Protein AF-A0A956F313-F1 (afdb_monomer_lite)

Secondary structure (DSSP, 8-state):
-PPPGGGTS-TT---S-TTTS-HHHHS-SSPPP-HHHHHHHHHHHHHHHHHSS-SS--SSHHHHHHHHH-S----GGG-TTS-HHHHT-HHHHHHHHHHHHHHT-S-GGGS-SSHHHHHHHHHHHHSPS---S--TTTHHHHHTT-------------SSPPPTT--EEEEEE-TTS-EEEEESSSEEEE-SS-EEEPP-TT--GGGEEEEEEEETTEEEEEEBTT-EEEEETTEEEEE----TTEEEEEEEE-TTSEEEEEEEETTSPPEEEEEETTEEPPPEE-TTEEEEEEEEEEETTEEEEEEEETTS-EEEEEEETTTTEEEEPP----S-------

Structure (mmCIF, N/CA/C/O backbone):
data_AF-A0A956F313-F1
#
_entry.id   AF-A0A956F313-F1
#
loop_
_atom_site.group_PDB
_atom_site.id
_atom_site.type_symbol
_atom_site.label_atom_id
_atom_site.label_alt_id
_atom_site.label_comp_id
_atom_site.label_asym_id
_atom_site.label_entity_id
_atom_site.label_seq_id
_atom_site.pdbx_PDB_ins_code
_atom_site.Cartn_x
_atom_site.Cartn_y
_atom_site.Cartn_z
_atom_site.occupancy
_atom_site.B_iso_or_equiv
_atom_site.auth_seq_id
_atom_site.auth_comp_id
_atom_site.auth_asym_id
_atom_site.auth_atom_id
_atom_site.pdbx_PDB_model_num
ATOM 1 N N . ARG A 1 1 ? -9.487 23.540 36.900 1.00 36.38 1 ARG A N 1
ATOM 2 C CA . ARG A 1 1 ? -10.037 22.162 36.899 1.00 36.38 1 ARG A CA 1
ATOM 3 C C . ARG A 1 1 ? -11.253 22.187 35.987 1.00 36.38 1 ARG A C 1
ATOM 5 O O . ARG A 1 1 ? -12.127 22.989 36.294 1.00 36.38 1 ARG A O 1
ATOM 12 N N . PRO A 1 2 ? -11.298 21.456 34.862 1.00 36.41 2 PRO A N 1
ATOM 13 C CA . PRO A 1 2 ? -12.507 21.442 34.055 1.00 36.41 2 PRO A CA 1
ATOM 14 C C . PRO A 1 2 ? -13.585 20.688 34.836 1.00 36.41 2 PRO A C 1
ATOM 16 O O . PRO A 1 2 ? -13.333 19.611 35.375 1.00 36.41 2 PRO A O 1
ATOM 19 N N . VAL A 1 3 ? -14.740 21.328 34.961 1.00 41.44 3 VAL A N 1
ATOM 20 C CA . VAL A 1 3 ? -15.946 20.803 35.597 1.00 41.44 3 VAL A CA 1
ATOM 21 C C . VAL A 1 3 ? -16.541 19.759 34.648 1.00 41.44 3 VAL A C 1
ATOM 23 O O . VAL A 1 3 ? -16.582 19.981 33.440 1.00 41.44 3 VAL A O 1
ATOM 26 N N . GLY A 1 4 ? -16.879 18.588 35.189 1.00 37.56 4 GLY A N 1
ATOM 27 C CA . GLY A 1 4 ? -17.211 17.385 34.429 1.00 37.56 4 GLY A CA 1
ATOM 28 C C . GLY A 1 4 ? -18.471 17.500 33.569 1.00 37.56 4 GLY A C 1
ATOM 29 O O . GLY A 1 4 ? -19.397 18.244 33.882 1.00 37.56 4 GLY A O 1
ATOM 30 N N . LEU A 1 5 ? -18.494 16.669 32.524 1.00 43.00 5 LEU A N 1
ATOM 31 C CA . LEU A 1 5 ? -19.566 16.434 31.542 1.00 43.00 5 LEU A CA 1
ATOM 32 C C . LEU A 1 5 ? -20.977 16.184 32.124 1.00 43.00 5 LEU A C 1
ATOM 34 O O . LEU A 1 5 ? -21.943 16.167 31.369 1.00 43.00 5 LEU A O 1
ATOM 38 N N . GLY A 1 6 ? -21.114 16.011 33.441 1.00 36.97 6 GLY A N 1
ATOM 39 C CA . GLY A 1 6 ? -22.364 15.640 34.108 1.00 36.97 6 GLY A CA 1
ATOM 40 C C . GLY A 1 6 ? -23.429 16.736 34.217 1.00 36.97 6 GLY A C 1
ATOM 41 O O . GLY A 1 6 ? -24.550 16.417 34.579 1.00 36.97 6 GLY A O 1
ATOM 42 N N . GLN A 1 7 ? -23.131 18.008 33.914 1.00 38.50 7 GLN A N 1
ATOM 43 C CA . GLN A 1 7 ? -24.142 19.084 33.980 1.00 38.50 7 GLN A CA 1
ATOM 44 C C . GLN A 1 7 ? -24.748 19.490 32.630 1.00 38.50 7 GLN A C 1
ATOM 46 O O . GLN A 1 7 ? -25.715 20.246 32.608 1.00 38.50 7 GLN A O 1
ATOM 51 N N . THR A 1 8 ? -24.215 19.019 31.498 1.00 43.09 8 THR A N 1
ATOM 52 C CA . THR A 1 8 ? -24.707 19.443 30.169 1.00 43.09 8 THR A CA 1
ATOM 53 C C . THR A 1 8 ? -25.820 18.540 29.627 1.00 43.09 8 THR A C 1
ATOM 55 O O . THR A 1 8 ? -26.573 18.953 28.751 1.00 43.09 8 THR A O 1
ATOM 58 N N . PHE A 1 9 ? -25.989 17.347 30.195 1.00 41.91 9 PHE A N 1
ATOM 59 C CA . PHE A 1 9 ? -27.072 16.422 29.879 1.00 41.91 9 PHE A CA 1
ATOM 60 C C . PHE A 1 9 ? -27.727 16.037 31.206 1.00 41.91 9 PHE A C 1
ATOM 62 O O . PHE A 1 9 ? -27.020 15.637 32.125 1.00 41.91 9 PHE A O 1
ATOM 69 N N . GLY A 1 10 ? -29.038 16.257 31.351 1.00 36.72 10 GLY A N 1
ATOM 70 C CA . GLY A 1 10 ? -29.746 16.046 32.619 1.00 36.72 10 GLY A CA 1
ATOM 71 C C . GLY A 1 10 ? -29.455 14.670 33.224 1.00 36.72 10 GLY A C 1
ATOM 72 O O . GLY A 1 10 ? -29.283 13.706 32.482 1.00 36.72 10 GLY A O 1
ATOM 73 N N . GLU A 1 11 ? -29.431 14.590 34.557 1.00 39.91 11 GLU A N 1
ATOM 74 C CA . GLU A 1 11 ? -28.957 13.462 35.387 1.00 39.91 11 GLU A CA 1
ATOM 75 C C . GLU A 1 11 ? -29.582 12.073 35.095 1.00 39.91 11 GLU A C 1
ATOM 77 O O . GLU A 1 11 ? -29.185 11.095 35.714 1.00 39.91 11 GLU A O 1
ATOM 82 N N . ASN A 1 12 ? -30.498 11.953 34.126 1.00 40.84 12 ASN A N 1
ATOM 83 C CA . ASN A 1 12 ? -31.164 10.713 33.708 1.00 40.84 12 ASN A CA 1
ATOM 84 C C . ASN A 1 12 ? -31.174 10.464 32.181 1.00 40.84 12 ASN A C 1
ATOM 86 O O . ASN A 1 12 ? -31.908 9.594 31.710 1.00 40.84 12 ASN A O 1
ATOM 90 N N . ALA A 1 13 ? -30.415 11.212 31.376 1.00 46.47 13 ALA A N 1
ATOM 91 C CA . ALA A 1 13 ? -30.340 10.954 29.938 1.00 46.47 13 ALA A CA 1
ATOM 92 C C . ALA A 1 13 ? -29.324 9.836 29.656 1.00 46.47 13 ALA A C 1
ATOM 94 O O . ALA A 1 13 ? -28.120 10.050 29.781 1.00 46.47 13 ALA A O 1
ATOM 95 N N . ALA A 1 14 ? -29.804 8.648 29.272 1.00 52.62 14 ALA A N 1
ATOM 96 C CA . ALA A 1 14 ? -28.952 7.593 28.725 1.00 52.62 14 ALA A CA 1
ATOM 97 C C . ALA A 1 14 ? -28.080 8.180 27.599 1.00 52.62 14 ALA A C 1
ATOM 99 O O . ALA A 1 14 ? -28.597 8.765 26.644 1.00 52.62 14 ALA A O 1
ATOM 100 N N . LEU A 1 15 ? -26.758 8.088 27.741 1.00 57.16 15 LEU A N 1
ATOM 101 C CA . LEU A 1 15 ? -25.816 8.646 26.777 1.00 57.16 15 LEU A CA 1
ATOM 102 C C . LEU A 1 15 ? -25.635 7.649 25.627 1.00 57.16 15 LEU A C 1
ATOM 104 O O . LEU A 1 15 ? -25.048 6.588 25.813 1.00 57.16 15 LEU A O 1
ATOM 108 N N . GLY A 1 16 ? -26.113 8.005 24.434 1.00 62.47 16 GLY A N 1
ATOM 109 C CA . GLY A 1 16 ? -25.862 7.262 23.194 1.00 62.47 16 GLY A CA 1
ATOM 110 C C . GLY A 1 16 ? -27.123 6.934 22.395 1.00 62.47 16 GLY A C 1
ATOM 111 O O . GLY A 1 16 ? -28.245 7.041 22.886 1.00 62.47 16 GLY A O 1
ATOM 112 N N . THR A 1 17 ? -26.932 6.546 21.134 1.00 77.69 17 THR A N 1
ATOM 113 C CA . THR A 1 17 ? -28.021 6.074 20.270 1.00 77.69 17 THR A CA 1
ATOM 114 C C . THR A 1 17 ? -28.417 4.657 20.704 1.00 77.69 17 THR A C 1
ATOM 116 O O . THR A 1 17 ? -27.536 3.788 20.760 1.00 77.69 17 THR A O 1
ATOM 119 N N . PRO A 1 18 ? -29.701 4.390 21.019 1.00 78.06 18 PRO A N 1
ATOM 120 C CA . PRO A 1 18 ? -30.175 3.037 21.307 1.00 78.06 18 PRO A CA 1
ATOM 121 C C . PRO A 1 18 ? -29.746 2.054 20.209 1.00 78.06 18 PRO A C 1
ATOM 123 O O . PRO A 1 18 ? -29.754 2.402 19.032 1.00 78.06 18 PRO A O 1
ATOM 126 N N . GLY A 1 19 ? -29.295 0.864 20.605 1.00 83.19 19 GLY A N 1
ATOM 127 C CA . GLY A 1 19 ? -28.764 -0.158 19.691 1.00 83.19 19 GLY A CA 1
ATOM 128 C C . GLY A 1 19 ? -27.276 -0.016 19.339 1.00 83.19 19 GLY A C 1
ATOM 129 O O . GLY A 1 19 ? -26.684 -0.966 18.838 1.00 83.19 19 GLY A O 1
ATOM 130 N N . TYR A 1 20 ? -26.650 1.121 19.660 1.00 89.75 20 TYR A N 1
ATOM 131 C CA . TYR A 1 20 ? -25.215 1.362 19.443 1.00 89.75 20 TYR A CA 1
ATOM 132 C C . TYR A 1 20 ? -24.452 1.627 20.739 1.00 89.75 20 TYR A C 1
ATOM 134 O O . TYR A 1 20 ? -23.252 1.387 20.799 1.00 89.75 20 TYR A O 1
ATOM 142 N N . ALA A 1 21 ? -25.136 2.129 21.768 1.00 88.00 21 ALA A N 1
ATOM 143 C CA . ALA A 1 21 ? -24.530 2.424 23.058 1.00 88.00 21 ALA A CA 1
ATOM 144 C C . ALA A 1 21 ? -24.065 1.146 23.770 1.00 88.00 21 ALA A C 1
ATOM 146 O O . ALA A 1 21 ? -24.824 0.183 23.903 1.00 88.00 21 ALA A O 1
ATOM 147 N N . ALA A 1 22 ? -22.832 1.164 24.276 1.00 89.62 22 ALA A N 1
ATOM 148 C CA . ALA A 1 22 ? -22.324 0.072 25.095 1.00 89.62 22 ALA A CA 1
ATOM 149 C C . ALA A 1 22 ? -23.062 0.017 26.449 1.00 89.62 22 ALA A C 1
ATOM 151 O O . ALA A 1 22 ? -23.483 1.067 26.950 1.00 89.62 22 ALA A O 1
ATOM 152 N N . PRO A 1 23 ? -23.168 -1.161 27.097 1.00 87.19 23 PRO A N 1
ATOM 153 C CA . PRO A 1 23 ? -23.844 -1.304 28.387 1.00 87.19 23 PRO A CA 1
ATOM 154 C C . PRO A 1 23 ? -23.385 -0.276 29.424 1.00 87.19 23 PRO A C 1
ATOM 156 O O . PRO A 1 23 ? -24.208 0.345 30.088 1.00 87.19 23 PRO A O 1
ATOM 159 N N . GLU A 1 24 ? -22.078 -0.031 29.524 1.00 87.00 24 GLU A N 1
ATOM 160 C CA . GLU A 1 24 ? -21.497 0.927 30.465 1.00 87.00 24 GLU A CA 1
ATOM 161 C C . GLU A 1 24 ? -21.926 2.393 30.247 1.00 87.00 24 GLU A C 1
ATOM 163 O O . GLU A 1 24 ? -21.816 3.187 31.175 1.00 87.00 24 GLU A O 1
ATOM 168 N N . GLN A 1 25 ? -22.437 2.762 29.064 1.00 84.00 25 GLN A N 1
ATOM 169 C CA . GLN A 1 25 ? -22.972 4.106 28.781 1.00 84.00 25 GLN A CA 1
ATOM 170 C C . GLN A 1 25 ? -24.452 4.249 29.160 1.00 84.00 25 GLN A C 1
ATOM 172 O O . GLN A 1 25 ? -24.945 5.359 29.364 1.00 84.00 25 GLN A O 1
ATOM 177 N N . LEU A 1 26 ? -25.164 3.124 29.243 1.00 76.19 26 LEU A N 1
ATOM 178 C CA . LEU A 1 26 ? -26.596 3.068 29.530 1.00 76.19 26 LEU A CA 1
ATOM 179 C C . LEU A 1 26 ? -26.894 3.041 31.038 1.00 76.19 26 LEU A C 1
ATOM 181 O O . LEU A 1 26 ? -28.030 3.295 31.436 1.00 76.19 26 LEU A O 1
ATOM 185 N N . PHE A 1 27 ? -25.888 2.773 31.879 1.00 69.50 27 PHE A N 1
ATOM 186 C CA . PHE A 1 27 ? -26.009 2.772 33.338 1.00 69.50 27 PHE A CA 1
ATOM 187 C C . PHE A 1 27 ? -25.278 3.968 33.965 1.00 69.50 27 PHE A C 1
ATOM 189 O O . PHE A 1 27 ? -24.046 3.985 33.987 1.00 69.50 27 PHE A O 1
ATOM 196 N N . PRO A 1 28 ? -26.003 4.936 34.552 1.00 52.66 28 PRO A N 1
ATOM 197 C CA . PRO A 1 28 ? -25.401 5.966 35.391 1.00 52.66 28 PRO A CA 1
ATOM 198 C C . PRO A 1 28 ? -24.793 5.313 36.646 1.00 52.66 28 PRO A C 1
ATOM 200 O O . PRO A 1 28 ? -25.511 4.831 37.519 1.00 52.66 28 PRO A O 1
ATOM 203 N N . GLY A 1 29 ? -23.464 5.244 36.722 1.00 59.28 29 GLY A N 1
ATOM 204 C CA . GLY A 1 29 ? -22.713 4.629 37.823 1.00 59.28 29 GLY A CA 1
ATOM 205 C C . GLY A 1 29 ? -21.216 4.554 37.513 1.00 59.28 29 GLY A C 1
ATOM 206 O O . GLY A 1 29 ? -20.807 4.949 36.426 1.00 59.28 29 GLY A O 1
ATOM 207 N N . GLU A 1 30 ? -20.400 4.049 38.448 1.00 53.19 30 GLU A N 1
ATOM 208 C CA . GLU A 1 30 ? -18.918 3.950 38.407 1.00 53.19 30 GLU A CA 1
ATOM 209 C C . GLU A 1 30 ? -18.328 3.092 37.255 1.00 53.19 30 GLU A C 1
ATOM 211 O O . GLU A 1 30 ? -17.201 2.601 37.337 1.00 53.19 30 GLU A O 1
ATOM 216 N N . SER A 1 31 ? -19.065 2.884 36.165 1.00 64.56 31 SER A N 1
ATOM 217 C CA . SER A 1 31 ? -18.586 2.168 34.989 1.00 64.56 31 SER A CA 1
ATOM 218 C C . SER A 1 31 ? -17.580 3.037 34.237 1.00 64.56 31 SER A C 1
ATOM 220 O O . SER A 1 31 ? -17.883 4.150 33.805 1.00 64.56 31 SER A O 1
ATOM 222 N N . GLN A 1 32 ? -16.354 2.538 34.082 1.00 74.81 32 GLN A N 1
ATOM 223 C CA . GLN A 1 32 ? -15.326 3.242 33.324 1.00 74.81 32 GLN A CA 1
ATOM 224 C C . GLN A 1 32 ? -15.676 3.218 31.832 1.00 74.81 32 GLN A C 1
ATOM 226 O O . GLN A 1 32 ? -15.782 2.154 31.220 1.00 74.81 32 GLN A O 1
ATOM 231 N N . ILE A 1 33 ? -15.826 4.406 31.251 1.00 84.88 33 ILE A N 1
ATOM 232 C CA . ILE A 1 33 ? -15.903 4.603 29.803 1.00 84.88 33 ILE A CA 1
ATOM 233 C C . ILE A 1 33 ? -14.472 4.674 29.265 1.00 84.88 33 ILE A C 1
ATOM 235 O O . ILE A 1 33 ? -13.640 5.416 29.793 1.00 84.88 33 ILE A O 1
ATOM 239 N N . GLY A 1 34 ? -14.183 3.914 28.211 1.00 87.62 34 GLY A N 1
ATOM 240 C CA . GLY A 1 34 ? -12.852 3.845 27.608 1.00 87.62 34 GLY A CA 1
ATOM 241 C C . GLY A 1 34 ? -12.896 3.439 26.139 1.00 87.62 34 GLY A C 1
ATOM 242 O O . GLY A 1 34 ? -13.960 3.373 25.533 1.00 87.62 34 GLY A O 1
ATOM 243 N N . ALA A 1 35 ? -11.739 3.134 25.547 1.00 90.19 35 ALA A N 1
ATOM 244 C CA . ALA A 1 35 ? -11.649 2.771 24.126 1.00 90.19 35 ALA A CA 1
ATOM 245 C C . ALA A 1 35 ? -12.497 1.533 23.755 1.00 90.19 35 ALA A C 1
ATOM 247 O O . ALA A 1 35 ? -12.987 1.427 22.634 1.00 90.19 35 ALA A O 1
ATOM 248 N N . TRP A 1 36 ? -12.710 0.617 24.704 1.00 91.69 36 TRP A N 1
ATOM 249 C CA . TRP A 1 36 ? -13.578 -0.560 24.562 1.00 91.69 36 TRP A CA 1
ATOM 250 C C . TRP A 1 36 ? -15.070 -0.217 24.408 1.00 91.69 36 TRP A C 1
ATOM 252 O O . TRP A 1 36 ? -15.843 -1.047 23.925 1.00 91.69 36 TRP A O 1
ATOM 262 N N . THR A 1 37 ? -15.484 0.981 24.824 1.00 91.81 37 THR A N 1
ATOM 263 C CA . THR A 1 37 ? -16.842 1.496 24.628 1.00 91.81 37 THR A CA 1
ATOM 264 C C . THR A 1 37 ? -17.059 1.833 23.155 1.00 91.81 37 THR A C 1
ATOM 266 O O . THR A 1 37 ? -18.039 1.392 22.560 1.00 91.81 37 THR A O 1
ATOM 269 N N . ASP A 1 38 ? -16.091 2.501 22.519 1.00 92.56 38 ASP A N 1
ATOM 270 C CA . ASP A 1 38 ? -16.130 2.765 21.075 1.00 92.56 38 ASP A CA 1
ATOM 271 C C . ASP A 1 38 ? -16.039 1.473 20.251 1.00 92.56 38 ASP A C 1
ATOM 273 O O . ASP A 1 38 ? -16.636 1.384 19.183 1.00 92.56 38 ASP A O 1
ATOM 277 N N . VAL A 1 39 ? -15.332 0.448 20.744 1.00 96.19 39 VAL A N 1
ATOM 278 C CA . VAL A 1 39 ? -15.260 -0.880 20.099 1.00 96.19 39 VAL A CA 1
ATOM 279 C C . VAL A 1 39 ? -16.635 -1.542 20.008 1.00 96.19 39 VAL A C 1
ATOM 281 O O . VAL A 1 39 ? -16.946 -2.133 18.974 1.00 96.19 39 VAL A O 1
ATOM 284 N N . PHE A 1 40 ? -17.467 -1.409 21.044 1.00 95.19 40 PHE A N 1
ATOM 285 C CA . PHE A 1 40 ? -18.838 -1.923 21.032 1.00 95.19 40 PHE A CA 1
ATOM 286 C C . PHE A 1 40 ? -19.662 -1.241 19.931 1.00 95.19 40 PHE A C 1
ATOM 288 O O . PHE A 1 40 ? -20.227 -1.908 19.061 1.00 95.19 40 PHE A O 1
ATOM 295 N N . SER A 1 41 ? -19.668 0.094 19.925 1.00 93.88 41 SER A N 1
ATOM 296 C CA . SER A 1 41 ? -20.380 0.902 18.929 1.00 93.88 41 SER A CA 1
ATOM 297 C C . SER A 1 41 ? -19.875 0.624 17.510 1.00 93.88 41 SER A C 1
ATOM 299 O O . SER A 1 41 ? -20.659 0.509 16.568 1.00 93.88 41 SER A O 1
ATOM 301 N N . PHE A 1 42 ? -18.559 0.472 17.349 1.00 95.81 42 PHE A N 1
ATOM 302 C CA . PHE A 1 42 ? -17.933 0.180 16.066 1.00 95.81 42 PHE A CA 1
ATOM 303 C C . PHE A 1 42 ? -18.329 -1.200 15.535 1.00 95.81 42 PHE A C 1
ATOM 305 O O . PHE A 1 42 ? -18.631 -1.320 14.353 1.00 95.81 42 PHE A O 1
ATOM 312 N N . ALA A 1 43 ? -18.416 -2.225 16.386 1.00 96.69 43 ALA A N 1
ATOM 313 C CA . ALA A 1 43 ? -18.916 -3.538 15.979 1.00 96.69 43 ALA A CA 1
ATOM 314 C C . ALA A 1 43 ? -20.367 -3.473 15.467 1.00 96.69 43 ALA A C 1
ATOM 316 O O . ALA A 1 43 ? -20.682 -4.073 14.439 1.00 96.69 43 ALA A O 1
ATOM 317 N N . CYS A 1 44 ? -21.228 -2.685 16.120 1.00 95.38 44 CYS A N 1
ATOM 318 C CA . CYS A 1 44 ? -22.599 -2.453 15.654 1.00 95.38 44 CYS A CA 1
ATOM 319 C C . CYS A 1 44 ? -22.618 -1.798 14.262 1.00 95.38 44 CYS A C 1
ATOM 321 O O . CYS A 1 44 ? -23.369 -2.222 13.386 1.00 95.38 44 CYS A O 1
ATOM 323 N N . LEU A 1 45 ? -21.744 -0.811 14.030 1.00 94.88 45 LEU A N 1
ATOM 324 C CA . LEU A 1 45 ? -21.599 -0.156 12.726 1.00 94.88 45 LEU A CA 1
ATOM 325 C C . LEU A 1 45 ? -21.046 -1.087 11.644 1.00 94.88 45 LEU A C 1
ATOM 327 O O . LEU A 1 45 ? -21.475 -0.990 10.499 1.00 94.88 45 LEU A O 1
ATOM 331 N N . VAL A 1 46 ? -20.116 -1.984 11.978 1.00 94.75 46 VAL A N 1
ATOM 332 C CA . VAL A 1 46 ? -19.602 -2.984 11.029 1.00 94.75 46 VAL A CA 1
ATOM 333 C C . VAL A 1 46 ? -20.730 -3.911 10.581 1.00 94.75 46 VAL A C 1
ATOM 335 O O . VAL A 1 46 ? -20.903 -4.112 9.382 1.00 94.75 46 VAL A O 1
ATOM 338 N N . TYR A 1 47 ? -21.534 -4.425 11.516 1.00 94.81 47 TYR A N 1
ATOM 339 C CA . TYR A 1 47 ? -22.692 -5.251 11.171 1.00 94.81 47 TYR A CA 1
ATOM 340 C C . TYR A 1 47 ? -23.683 -4.485 10.281 1.00 94.81 47 TYR A C 1
ATOM 342 O O . TYR A 1 47 ? -24.075 -4.995 9.229 1.00 94.81 47 TYR A O 1
ATOM 350 N N . LEU A 1 48 ? -24.021 -3.241 10.645 1.00 93.19 48 LEU A N 1
ATOM 351 C CA . LEU A 1 48 ? -24.883 -2.376 9.834 1.00 93.19 48 LEU A CA 1
ATOM 352 C C . LEU A 1 48 ? -24.311 -2.163 8.428 1.00 93.19 48 LEU A C 1
ATOM 354 O O . LEU A 1 48 ? -25.042 -2.254 7.449 1.00 93.19 48 LEU A O 1
ATOM 358 N N . ALA A 1 49 ? -23.013 -1.896 8.299 1.00 91.88 49 ALA A N 1
ATOM 359 C CA . ALA A 1 49 ? -22.383 -1.656 7.005 1.00 91.88 49 ALA A CA 1
ATOM 360 C C . ALA A 1 49 ? -22.404 -2.899 6.100 1.00 91.88 49 ALA A C 1
ATOM 362 O O . ALA A 1 49 ? -22.589 -2.772 4.891 1.00 91.88 49 ALA A O 1
ATOM 363 N N . LEU A 1 50 ? -22.229 -4.092 6.677 1.00 90.69 50 LEU A N 1
ATOM 364 C CA . LEU A 1 50 ? -22.213 -5.354 5.932 1.00 90.69 50 LEU A CA 1
ATOM 365 C C . LEU A 1 50 ? -23.611 -5.835 5.534 1.00 90.69 50 LEU A C 1
ATOM 367 O O . LEU A 1 50 ? -23.763 -6.493 4.505 1.00 90.69 50 LEU A O 1
ATOM 371 N N . THR A 1 51 ? -24.618 -5.540 6.354 1.00 90.44 51 THR A N 1
ATOM 372 C CA . THR A 1 51 ? -25.957 -6.130 6.221 1.00 90.44 51 THR A CA 1
ATOM 373 C C . THR A 1 51 ? -27.048 -5.129 5.858 1.00 90.44 51 THR A C 1
ATOM 375 O O . THR A 1 51 ? -28.105 -5.532 5.384 1.00 90.44 51 THR A O 1
ATOM 378 N N . GLY A 1 52 ? -26.821 -3.834 6.079 1.00 88.25 52 GLY A N 1
ATOM 379 C CA . GLY A 1 52 ? -27.848 -2.795 6.010 1.00 88.25 52 GLY A CA 1
ATOM 380 C C . GLY A 1 52 ? -28.867 -2.838 7.155 1.00 88.25 52 GLY A C 1
ATOM 381 O O . GLY A 1 52 ? -29.847 -2.099 7.102 1.00 88.25 52 GLY A O 1
ATOM 382 N N . GLU A 1 53 ? -28.667 -3.686 8.168 1.00 89.00 53 GLU A N 1
ATOM 383 C CA . GLU A 1 53 ? -29.583 -3.874 9.295 1.00 89.00 53 GLU A CA 1
ATOM 384 C C . GLU A 1 53 ? -28.905 -3.541 10.629 1.00 89.00 53 GLU A C 1
ATOM 386 O O . GLU A 1 53 ? -27.716 -3.795 10.808 1.00 89.00 53 GLU A O 1
ATOM 391 N N . ASP A 1 54 ? -29.659 -3.017 11.598 1.00 91.00 54 ASP A N 1
ATOM 392 C CA . ASP A 1 54 ? -29.127 -2.785 12.941 1.00 91.00 54 ASP A CA 1
ATOM 393 C C . ASP A 1 54 ? -28.738 -4.105 13.623 1.00 91.00 54 ASP A C 1
ATOM 395 O O . ASP A 1 54 ? -29.459 -5.112 13.558 1.00 91.00 54 ASP A O 1
ATOM 399 N N . TYR A 1 55 ? -27.593 -4.088 14.313 1.00 93.56 55 TYR A N 1
ATOM 400 C CA . TYR A 1 55 ? -27.097 -5.270 15.019 1.00 93.56 55 TYR A CA 1
ATOM 401 C C . TYR A 1 55 ? -27.978 -5.619 16.220 1.00 93.56 55 TYR A C 1
ATOM 403 O O . TYR A 1 55 ? -28.362 -6.774 16.411 1.00 93.56 55 TYR A O 1
ATOM 411 N N . PHE A 1 56 ? -28.356 -4.587 16.974 1.00 91.56 56 PHE A N 1
ATOM 412 C CA . PHE A 1 56 ? -29.365 -4.640 18.019 1.00 91.56 56 PHE A CA 1
ATOM 413 C C . PHE A 1 56 ? -30.593 -3.863 17.541 1.00 91.56 56 PHE A C 1
ATOM 415 O O . PHE A 1 56 ? -30.574 -2.635 17.491 1.00 91.56 56 PHE A O 1
ATOM 422 N N . GLN A 1 57 ? -31.655 -4.580 17.179 1.00 87.38 57 GLN A N 1
ATOM 423 C CA . GLN A 1 57 ? -32.940 -3.984 16.809 1.00 87.38 57 GLN A CA 1
ATOM 424 C C . GLN A 1 57 ? -33.730 -3.695 18.082 1.00 87.38 57 GLN A C 1
ATOM 426 O O . GLN A 1 57 ? -34.290 -4.607 18.686 1.00 87.38 57 GLN A O 1
ATOM 431 N N . VAL A 1 58 ? -33.696 -2.441 18.521 1.00 87.25 58 VAL A N 1
ATOM 432 C CA . VAL A 1 58 ? -34.301 -1.998 19.779 1.00 87.25 58 VAL A CA 1
ATOM 433 C C . VAL A 1 58 ? -34.983 -0.655 19.571 1.00 87.25 58 VAL A C 1
ATOM 435 O O . VAL A 1 58 ? -34.405 0.248 18.966 1.00 87.25 58 VAL A O 1
ATOM 438 N N . ASP A 1 59 ? -36.189 -0.504 20.107 1.00 76.06 59 ASP A N 1
ATOM 439 C CA . ASP A 1 59 ? -37.006 0.701 19.928 1.00 76.06 59 ASP A CA 1
ATOM 440 C C . ASP A 1 59 ? -36.786 1.725 21.056 1.00 76.06 59 ASP A C 1
ATOM 442 O O . ASP A 1 59 ? -37.264 2.862 20.998 1.00 76.06 59 ASP A O 1
ATOM 446 N N . GLY A 1 60 ? -36.021 1.361 22.092 1.00 75.19 60 GLY A N 1
ATOM 447 C CA . GLY A 1 60 ? -35.707 2.271 23.186 1.00 75.19 60 GLY A CA 1
ATOM 448 C C . GLY A 1 60 ? -34.561 1.841 24.110 1.00 75.19 60 GLY A C 1
ATOM 449 O O . GLY A 1 60 ? -34.028 0.735 24.003 1.00 75.19 60 GLY A O 1
ATOM 450 N N . PRO A 1 61 ? -34.174 2.713 25.063 1.00 71.38 61 PRO A N 1
ATOM 451 C CA . PRO A 1 61 ? -33.016 2.489 25.934 1.00 71.38 61 PRO A CA 1
ATOM 452 C C . PRO A 1 61 ? -33.115 1.238 26.820 1.00 71.38 61 PRO A C 1
ATOM 454 O O . PRO A 1 61 ? -32.108 0.582 27.068 1.00 71.38 61 PRO A O 1
ATOM 457 N N . VAL A 1 62 ? -34.318 0.883 27.290 1.00 79.44 62 VAL A N 1
ATOM 458 C CA . VAL A 1 62 ? -34.529 -0.309 28.134 1.00 79.44 62 VAL A CA 1
ATOM 459 C C . VAL A 1 62 ? -34.293 -1.593 27.339 1.00 79.44 62 VAL A C 1
ATOM 461 O O . VAL A 1 62 ? -33.610 -2.495 27.816 1.00 79.44 62 VAL A O 1
ATOM 464 N N . GLU A 1 63 ? -34.798 -1.663 26.109 1.00 82.00 63 GLU A N 1
ATOM 465 C CA . GLU A 1 63 ? -34.562 -2.800 25.215 1.00 82.00 63 GLU A CA 1
ATOM 466 C C . GLU A 1 63 ? -33.089 -2.897 24.813 1.00 82.00 63 GLU A C 1
ATOM 468 O O . GLU A 1 63 ? -32.539 -3.993 24.805 1.00 82.00 63 GLU A O 1
ATOM 473 N N . ALA A 1 64 ? -32.415 -1.763 24.584 1.00 82.19 64 ALA A N 1
ATOM 474 C CA . ALA A 1 64 ? -30.973 -1.726 24.330 1.00 82.19 64 ALA A CA 1
ATOM 475 C C . ALA A 1 64 ? -30.159 -2.340 25.485 1.00 82.19 64 ALA A C 1
ATOM 477 O O . ALA A 1 64 ? -29.209 -3.093 25.258 1.00 82.19 64 ALA A O 1
ATOM 478 N N . ILE A 1 65 ? -30.552 -2.069 26.733 1.00 81.81 65 ILE A N 1
ATOM 479 C CA . ILE A 1 65 ? -29.930 -2.669 27.920 1.00 81.81 65 ILE A CA 1
ATOM 480 C C . ILE A 1 65 ? -30.124 -4.189 27.944 1.00 81.81 65 ILE A C 1
ATOM 482 O O . ILE A 1 65 ? -29.180 -4.920 28.236 1.00 81.81 65 ILE A O 1
ATOM 486 N N . ILE A 1 66 ? -31.338 -4.664 27.666 1.00 85.06 66 ILE A N 1
ATOM 487 C CA . ILE A 1 66 ? -31.643 -6.099 27.676 1.00 85.06 66 ILE A CA 1
ATOM 488 C C . ILE A 1 66 ? -30.868 -6.793 26.552 1.00 85.06 66 ILE A C 1
ATOM 490 O O . ILE A 1 66 ? -30.092 -7.707 26.816 1.00 85.06 66 ILE A O 1
ATOM 494 N N . ALA A 1 67 ? -30.990 -6.291 25.322 1.00 86.75 67 ALA A N 1
ATOM 495 C CA . ALA A 1 67 ? -30.378 -6.879 24.137 1.00 86.75 67 ALA A CA 1
ATOM 496 C C . ALA A 1 67 ? -28.844 -6.904 24.208 1.00 86.75 67 ALA A C 1
ATOM 498 O O . ALA A 1 67 ? -28.225 -7.896 23.831 1.00 86.75 67 ALA A O 1
ATOM 499 N N . SER A 1 68 ? -28.212 -5.852 24.739 1.00 84.56 68 SER A N 1
ATOM 500 C CA . SER A 1 68 ? -26.752 -5.828 24.907 1.00 84.56 68 SER A CA 1
ATOM 501 C C . SER A 1 68 ? -26.245 -6.874 25.909 1.00 84.56 68 SER A C 1
ATOM 503 O O . SER A 1 68 ? -25.120 -7.360 25.766 1.00 84.56 68 SER A O 1
ATOM 505 N N . ARG A 1 69 ? -27.082 -7.267 26.883 1.00 84.88 69 ARG A N 1
ATOM 506 C CA . ARG A 1 69 ? -26.744 -8.265 27.904 1.00 84.88 69 ARG A CA 1
ATOM 507 C C . ARG A 1 69 ? -26.950 -9.706 27.474 1.00 84.88 69 ARG A C 1
ATOM 509 O O . ARG A 1 69 ? -26.336 -10.579 28.089 1.00 84.88 69 ARG A O 1
ATOM 516 N N . GLU A 1 70 ? -27.763 -9.950 26.454 1.00 86.19 70 GLU A N 1
ATOM 517 C CA . GLU A 1 70 ? -27.961 -11.295 25.923 1.00 86.19 70 GLU A CA 1
ATOM 518 C C . GLU A 1 70 ? -26.614 -11.911 25.509 1.00 86.19 70 GLU A C 1
ATOM 520 O O . GLU A 1 70 ? -25.712 -11.182 25.094 1.00 86.19 70 GLU A O 1
ATOM 525 N N . PRO A 1 71 ? -26.411 -13.229 25.643 1.00 78.38 71 PRO A N 1
ATOM 526 C CA . PRO A 1 71 ? -25.191 -13.881 25.174 1.00 78.38 71 PRO A CA 1
ATOM 527 C C . PRO A 1 71 ? -25.233 -14.153 23.666 1.00 78.38 71 PRO A C 1
ATOM 529 O O . PRO A 1 71 ? -24.190 -14.182 23.013 1.00 78.38 71 PRO A O 1
ATOM 532 N N . GLU A 1 72 ? -26.426 -14.349 23.104 1.00 85.94 72 GLU A N 1
ATOM 533 C CA . GLU A 1 72 ? -26.595 -14.616 21.681 1.00 85.94 72 GLU A CA 1
ATOM 534 C C . GLU A 1 72 ? -26.540 -13.324 20.861 1.00 85.94 72 GLU A C 1
ATOM 536 O O . GLU A 1 72 ? -26.938 -12.239 21.296 1.00 85.94 72 GLU A O 1
ATOM 541 N N . ARG A 1 73 ? -25.990 -13.438 19.655 1.00 91.75 73 ARG A N 1
ATOM 542 C CA . ARG A 1 73 ? -25.844 -12.341 18.700 1.00 91.75 73 ARG A CA 1
ATOM 543 C C . ARG A 1 73 ? -26.424 -12.764 17.364 1.00 91.75 73 ARG A C 1
ATOM 545 O O . ARG A 1 73 ? -26.330 -13.937 16.995 1.00 91.75 73 ARG A O 1
ATOM 552 N N . ARG A 1 74 ? -27.004 -11.803 16.642 1.00 92.44 74 ARG A N 1
ATOM 553 C CA . ARG A 1 74 ? -27.467 -12.027 15.270 1.00 92.44 74 ARG A CA 1
ATOM 554 C C . ARG A 1 74 ? -26.279 -12.429 14.405 1.00 92.44 74 ARG A C 1
ATOM 556 O O . ARG A 1 74 ? -25.212 -11.829 14.509 1.00 92.44 74 ARG A O 1
ATOM 563 N N . ARG A 1 75 ? -26.473 -13.432 13.557 1.00 94.31 75 ARG A N 1
ATOM 564 C CA . ARG A 1 75 ? -25.450 -13.862 12.606 1.00 94.31 75 ARG A CA 1
ATOM 565 C C . ARG A 1 75 ? -25.604 -13.083 11.316 1.00 94.31 75 ARG A C 1
ATOM 567 O O . ARG A 1 75 ? -26.724 -12.806 10.887 1.00 94.31 75 ARG A O 1
ATOM 574 N N . LEU A 1 76 ? -24.495 -12.803 10.644 1.00 93.19 76 LEU A N 1
ATOM 575 C CA . LEU A 1 76 ? -24.502 -12.169 9.326 1.00 93.19 76 LEU A CA 1
ATOM 576 C C . LEU A 1 76 ? -25.382 -12.930 8.327 1.00 93.19 76 LEU A C 1
ATOM 578 O O . LEU A 1 76 ? -26.062 -12.322 7.502 1.00 93.19 76 LEU A O 1
ATOM 582 N N . THR A 1 77 ? -25.399 -14.263 8.406 1.00 91.31 77 THR A N 1
ATOM 583 C CA . THR A 1 77 ? -26.156 -15.125 7.486 1.00 91.31 77 THR A CA 1
ATOM 584 C C . THR A 1 77 ? -27.669 -14.977 7.600 1.00 91.31 77 THR A C 1
ATOM 586 O O . THR A 1 77 ? -28.374 -15.285 6.633 1.00 91.31 77 THR A O 1
ATOM 589 N N . ASP A 1 78 ? -28.150 -14.507 8.752 1.00 89.06 78 ASP A N 1
ATOM 590 C CA . ASP A 1 78 ? -29.573 -14.317 9.031 1.00 89.06 78 ASP A CA 1
ATOM 591 C C . ASP A 1 78 ? -30.085 -12.992 8.449 1.00 89.06 78 ASP A C 1
ATOM 593 O O . ASP A 1 78 ? -31.289 -12.823 8.255 1.00 89.06 78 ASP A O 1
ATOM 597 N N . ALA A 1 79 ? -29.178 -12.059 8.142 1.00 87.69 79 ALA A N 1
ATOM 598 C CA . ALA A 1 79 ? -29.523 -10.778 7.553 1.00 87.69 79 ALA A CA 1
ATOM 599 C C . ALA A 1 79 ? -29.855 -10.903 6.059 1.00 87.69 79 ALA A C 1
ATOM 601 O O . ALA A 1 79 ? -29.182 -11.593 5.280 1.00 87.69 79 ALA A O 1
ATOM 602 N N . GLY A 1 80 ? -30.895 -10.186 5.636 1.00 80.94 80 GLY A N 1
ATOM 603 C CA . GLY A 1 80 ? -31.358 -10.182 4.252 1.00 80.94 80 GLY A CA 1
ATOM 604 C C . GLY A 1 80 ? -30.441 -9.390 3.320 1.00 80.94 80 GLY A C 1
ATOM 605 O O . GLY A 1 80 ? -30.314 -9.742 2.146 1.00 80.94 80 GLY A O 1
ATOM 606 N N . GLY A 1 81 ? -29.794 -8.339 3.832 1.00 81.25 81 GLY A N 1
ATOM 607 C CA . GLY A 1 81 ? -28.975 -7.427 3.031 1.00 81.25 81 GLY A CA 1
ATOM 608 C C . GLY A 1 81 ? -27.497 -7.804 2.886 1.00 81.25 81 GLY A C 1
ATOM 609 O O . GLY A 1 81 ? -26.772 -7.083 2.200 1.00 81.25 81 GLY A O 1
ATOM 610 N N . LEU A 1 82 ? -27.046 -8.929 3.462 1.00 87.94 82 LEU A N 1
ATOM 611 C CA . LEU A 1 82 ? -25.662 -9.398 3.318 1.00 87.94 82 LEU A CA 1
ATOM 612 C C . LEU A 1 82 ? -25.299 -9.604 1.836 1.00 87.94 82 LEU A C 1
ATOM 614 O O . LEU A 1 82 ? -26.072 -10.189 1.064 1.00 87.94 82 LEU A O 1
ATOM 618 N N . CYS A 1 83 ? -24.113 -9.149 1.421 1.00 79.44 83 CYS A N 1
ATOM 619 C CA . CYS A 1 83 ? -23.676 -9.325 0.039 1.00 79.44 83 CYS A CA 1
ATOM 620 C C . CYS A 1 83 ? -23.523 -10.823 -0.326 1.00 79.44 83 CYS A C 1
ATOM 622 O O . CYS A 1 83 ? -23.057 -11.616 0.498 1.00 79.44 83 CYS A O 1
ATOM 624 N N . PRO A 1 84 ? -23.928 -11.245 -1.543 1.00 78.50 84 PRO A N 1
ATOM 625 C CA . PRO A 1 84 ? -23.827 -12.637 -1.981 1.00 78.50 84 PRO A CA 1
ATOM 626 C C . PRO A 1 84 ? -22.412 -13.211 -1.902 1.00 78.50 84 PRO A C 1
ATOM 628 O O . PRO A 1 84 ? -22.258 -14.393 -1.613 1.00 78.50 84 PRO A O 1
ATOM 631 N N . GLU A 1 85 ? -21.399 -12.381 -2.146 1.00 81.00 85 GLU A N 1
ATOM 632 C CA . GLU A 1 85 ? -19.988 -12.760 -2.160 1.00 81.00 85 GLU A CA 1
ATOM 633 C C . GLU A 1 85 ? -19.530 -13.219 -0.772 1.00 81.00 85 GLU A C 1
ATOM 635 O O . GLU A 1 85 ? -19.043 -14.339 -0.626 1.00 81.00 85 GLU A O 1
ATOM 640 N N . LEU A 1 86 ? -19.780 -12.411 0.264 1.00 83.38 86 LEU A N 1
ATOM 641 C CA . LEU A 1 86 ? -19.471 -12.783 1.646 1.00 83.38 86 LEU A CA 1
ATOM 642 C C . LEU A 1 86 ? -20.385 -13.917 2.127 1.00 83.38 86 LEU A C 1
ATOM 644 O O . LEU A 1 86 ? -19.932 -14.845 2.790 1.00 83.38 86 LEU A O 1
ATOM 648 N N . LYS A 1 87 ? -21.663 -13.915 1.721 1.00 86.00 87 LYS A N 1
ATOM 649 C CA . LYS A 1 87 ? -22.608 -14.999 2.039 1.00 86.00 87 LYS A CA 1
ATOM 650 C C . LYS A 1 87 ? -22.161 -16.360 1.488 1.00 86.00 87 LYS A C 1
ATOM 652 O O . LYS A 1 87 ? -22.493 -17.387 2.076 1.00 86.00 87 LYS A O 1
ATOM 657 N N . ALA A 1 88 ? -21.404 -16.376 0.392 1.00 85.94 88 ALA A N 1
ATOM 658 C CA . ALA A 1 88 ? -20.811 -17.578 -0.188 1.00 85.94 88 ALA A CA 1
ATOM 659 C C . ALA A 1 88 ? -19.544 -18.063 0.547 1.00 85.94 88 ALA A C 1
ATOM 661 O O . ALA A 1 88 ? -19.002 -19.106 0.180 1.00 85.94 88 ALA A O 1
ATOM 662 N N . GLN A 1 89 ? -19.088 -17.355 1.588 1.00 89.88 89 GLN A N 1
ATOM 663 C CA . GLN A 1 89 ? -17.924 -17.697 2.409 1.00 89.88 89 GLN A CA 1
ATOM 664 C C . GLN A 1 89 ? -18.337 -17.971 3.872 1.00 89.88 89 GLN A C 1
ATOM 666 O O . GLN A 1 89 ? -18.158 -17.113 4.739 1.00 89.88 89 GLN A O 1
ATOM 671 N N . PRO A 1 90 ? -18.869 -19.171 4.193 1.00 89.25 90 PRO A N 1
ATOM 672 C CA . PRO A 1 90 ? -19.384 -19.482 5.529 1.00 89.25 90 PRO A CA 1
ATOM 673 C C . PRO A 1 90 ? -18.348 -19.320 6.645 1.00 89.25 90 PRO A C 1
ATOM 675 O O . PRO A 1 90 ? -18.685 -18.835 7.721 1.00 89.25 90 PRO A O 1
ATOM 678 N N . ASP A 1 91 ? -17.090 -19.676 6.375 1.00 89.38 91 ASP A N 1
ATOM 679 C CA . ASP A 1 91 ? -16.003 -19.570 7.352 1.00 89.38 91 ASP A CA 1
ATOM 680 C C . ASP A 1 91 ? -15.670 -18.106 7.679 1.00 89.38 91 ASP A C 1
ATOM 682 O O . ASP A 1 91 ? -15.428 -17.769 8.838 1.00 89.38 91 ASP A O 1
ATOM 686 N N . ALA A 1 92 ? -15.705 -17.220 6.675 1.00 91.81 92 ALA A N 1
ATOM 687 C CA . ALA A 1 92 ? -15.503 -15.785 6.870 1.00 91.81 92 ALA A CA 1
ATOM 688 C C . ALA A 1 92 ? -16.666 -15.174 7.662 1.00 91.81 92 ALA A C 1
ATOM 690 O O . ALA A 1 92 ? -16.427 -14.462 8.636 1.00 91.81 92 ALA A O 1
ATOM 691 N N . CYS A 1 93 ? -17.912 -15.520 7.314 1.00 94.31 93 CYS A N 1
ATOM 692 C CA . CYS A 1 93 ? -19.093 -15.116 8.078 1.00 94.31 93 CYS A CA 1
ATOM 693 C C . CYS A 1 93 ? -18.991 -15.548 9.545 1.00 94.31 93 CYS A C 1
ATOM 695 O O . CYS A 1 93 ? -19.136 -14.713 10.432 1.00 94.31 93 CYS A O 1
ATOM 697 N N . ALA A 1 94 ? -18.676 -16.820 9.806 1.00 93.88 94 ALA A N 1
ATOM 698 C CA . ALA A 1 94 ? -18.559 -17.345 11.164 1.00 93.88 94 ALA A CA 1
ATOM 699 C C . ALA A 1 94 ? -17.441 -16.653 11.960 1.00 93.88 94 ALA A C 1
ATOM 701 O O . ALA A 1 94 ? -17.612 -16.346 13.142 1.00 93.88 94 ALA A O 1
ATOM 702 N N . ALA A 1 95 ? -16.301 -16.372 11.324 1.00 94.50 95 ALA A N 1
ATOM 703 C CA . ALA A 1 95 ? -15.211 -15.646 11.963 1.00 94.50 95 ALA A CA 1
ATOM 704 C C . ALA A 1 95 ? -15.608 -14.203 12.313 1.00 94.50 95 ALA A C 1
ATOM 706 O O . ALA A 1 95 ? -15.356 -13.751 13.433 1.00 94.50 95 ALA A O 1
ATOM 707 N N . ILE A 1 96 ? -16.273 -13.497 11.394 1.00 96.31 96 ILE A N 1
ATOM 708 C CA . ILE A 1 96 ? -16.777 -12.141 11.637 1.00 96.31 96 ILE A CA 1
ATOM 709 C C . ILE A 1 96 ? -17.832 -12.158 12.751 1.00 96.31 96 ILE A C 1
ATOM 711 O O . ILE A 1 96 ? -17.726 -11.354 13.675 1.00 96.31 96 ILE A O 1
ATOM 715 N N . ASP A 1 97 ? -18.782 -13.097 12.737 1.00 97.12 97 ASP A N 1
ATOM 716 C CA . ASP A 1 97 ? -19.791 -13.258 13.795 1.00 97.12 97 ASP A CA 1
ATOM 717 C C . ASP A 1 97 ? -19.131 -13.413 15.174 1.00 97.12 97 ASP A C 1
ATOM 719 O O . ASP A 1 97 ? -19.485 -12.719 16.132 1.00 97.12 97 ASP A O 1
ATOM 723 N N . HIS A 1 98 ? -18.106 -14.266 15.278 1.00 95.56 98 HIS A N 1
ATOM 724 C CA . HIS A 1 98 ? -17.343 -14.440 16.514 1.00 95.56 98 HIS A CA 1
ATOM 725 C C . HIS A 1 98 ? -16.636 -13.155 16.965 1.00 95.56 98 HIS A C 1
ATOM 727 O O . HIS A 1 98 ? -16.628 -12.841 18.160 1.00 95.56 98 HIS A O 1
ATOM 733 N N . LEU A 1 99 ? -16.051 -12.396 16.036 1.00 96.88 99 LEU A N 1
ATOM 734 C CA . LEU A 1 99 ? -15.379 -11.132 16.340 1.00 96.88 99 LEU A CA 1
ATOM 735 C C . LEU A 1 99 ? -16.365 -10.054 16.799 1.00 96.88 99 LEU A C 1
ATOM 737 O O . LEU A 1 99 ? -16.095 -9.371 17.789 1.00 96.88 99 LEU A O 1
ATOM 741 N N . LEU A 1 100 ? -17.516 -9.927 16.133 1.00 97.06 100 LEU A N 1
ATOM 742 C CA . LEU A 1 100 ? -18.571 -8.986 16.512 1.00 97.06 100 LEU A CA 1
ATOM 743 C C . LEU A 1 100 ? -19.176 -9.345 17.871 1.00 97.06 100 LEU A C 1
ATOM 745 O O . LEU A 1 100 ? -19.412 -8.456 18.692 1.00 97.06 100 LEU A O 1
ATOM 749 N N . ALA A 1 101 ? -19.380 -10.633 18.155 1.00 96.00 101 ALA A N 1
ATOM 750 C CA . ALA A 1 101 ? -19.836 -11.095 19.462 1.00 96.00 101 ALA A CA 1
ATOM 751 C C . ALA A 1 101 ? -18.821 -10.783 20.568 1.00 96.00 101 ALA A C 1
ATOM 753 O O . ALA A 1 101 ? -19.182 -10.229 21.607 1.00 96.00 101 ALA A O 1
ATOM 754 N N . ARG A 1 102 ? -17.531 -11.042 20.324 1.00 95.56 102 ARG A N 1
ATOM 755 C CA . ARG A 1 102 ? -16.454 -10.700 21.264 1.00 95.56 102 ARG A CA 1
ATOM 756 C C . ARG A 1 102 ? -16.373 -9.189 21.508 1.00 95.56 102 ARG A C 1
ATOM 758 O O . ARG A 1 102 ? -16.242 -8.762 22.652 1.00 95.56 102 ARG A O 1
ATOM 765 N N . ALA A 1 103 ? -16.465 -8.378 20.456 1.00 96.44 103 ALA A N 1
ATOM 766 C CA . ALA A 1 103 ? -16.417 -6.919 20.545 1.00 96.44 103 ALA A CA 1
ATOM 767 C C . ALA A 1 103 ? -17.622 -6.308 21.275 1.00 96.44 103 ALA A C 1
ATOM 769 O O . ALA A 1 103 ? -17.492 -5.248 21.884 1.00 96.44 103 ALA A O 1
ATOM 770 N N . THR A 1 104 ? -18.766 -6.995 21.262 1.00 95.38 104 THR A N 1
ATOM 771 C CA . THR A 1 104 ? -19.994 -6.587 21.959 1.00 95.38 104 THR A CA 1
ATOM 772 C C . THR A 1 104 ? -20.252 -7.375 23.246 1.00 95.38 104 THR A C 1
ATOM 774 O O . THR A 1 104 ? -21.379 -7.418 23.734 1.00 95.38 104 THR A O 1
ATOM 777 N N . SER A 1 105 ? -19.221 -8.004 23.818 1.00 93.50 105 SER A N 1
ATOM 778 C CA . SER A 1 105 ? -19.334 -8.739 25.082 1.00 93.50 105 SER A CA 1
ATOM 779 C C . SER A 1 105 ? -19.632 -7.808 26.266 1.00 93.50 105 SER A C 1
ATOM 781 O O . SER A 1 105 ? -19.148 -6.674 26.326 1.00 93.50 105 SER A O 1
ATOM 783 N N . ASN A 1 106 ? -20.372 -8.306 27.260 1.00 89.00 106 ASN A N 1
ATOM 784 C CA . ASN A 1 106 ? -20.543 -7.622 28.548 1.00 89.00 106 ASN A CA 1
ATOM 785 C C . ASN A 1 106 ? -19.219 -7.497 29.316 1.00 89.00 106 ASN A C 1
ATOM 787 O O . ASN A 1 106 ? -19.018 -6.548 30.072 1.00 89.00 106 ASN A O 1
ATOM 791 N N . GLU A 1 107 ? -18.301 -8.443 29.116 1.00 89.50 107 GLU A N 1
ATOM 792 C CA . GLU A 1 107 ? -16.987 -8.426 29.747 1.00 89.50 107 GLU A CA 1
ATOM 793 C C . GLU A 1 107 ? -16.036 -7.520 28.960 1.00 89.50 107 GLU A C 1
ATOM 795 O O . GLU A 1 107 ? -15.512 -7.899 27.913 1.00 89.50 107 GLU A O 1
ATOM 800 N N . ILE A 1 108 ? -15.771 -6.323 29.491 1.00 91.19 108 ILE A N 1
ATOM 801 C CA . ILE A 1 108 ? -14.878 -5.321 28.878 1.00 91.19 108 ILE A CA 1
ATOM 802 C C . ILE A 1 108 ? -13.504 -5.909 28.513 1.00 91.19 108 ILE A C 1
ATOM 804 O O . ILE A 1 108 ? -12.958 -5.603 27.455 1.00 91.19 108 ILE A O 1
ATOM 808 N N . GLN A 1 109 ? -12.953 -6.779 29.363 1.00 89.25 109 GLN A N 1
ATOM 809 C CA . GLN A 1 109 ? -11.633 -7.386 29.153 1.00 89.25 109 GLN A CA 1
ATOM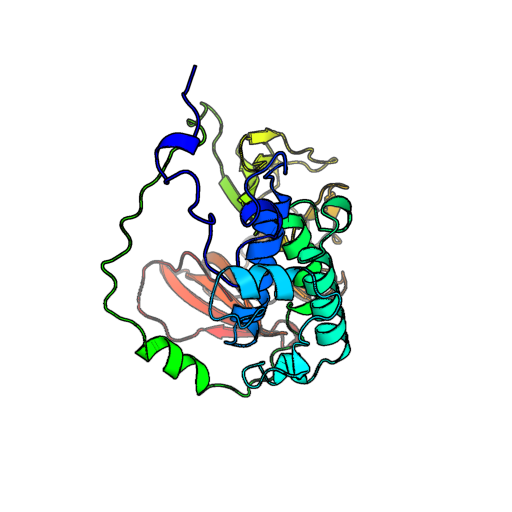 810 C C . GLN A 1 109 ? -11.617 -8.425 28.022 1.00 89.25 109 GLN A C 1
ATOM 812 O O . GLN A 1 109 ? -10.564 -8.688 27.447 1.00 89.25 109 GLN A O 1
ATOM 817 N N . ALA A 1 110 ? -12.771 -9.000 27.672 1.00 90.94 110 ALA A N 1
ATOM 818 C CA . ALA A 1 110 ? -12.882 -9.925 26.548 1.00 90.94 110 ALA A CA 1
ATOM 819 C C . ALA A 1 110 ? -12.899 -9.189 25.196 1.00 90.94 110 ALA A C 1
ATOM 821 O O . ALA A 1 110 ? -12.505 -9.760 24.172 1.00 90.94 110 ALA A O 1
ATOM 822 N N . ARG A 1 111 ? -13.329 -7.918 25.180 1.00 94.12 111 ARG A N 1
ATOM 823 C CA . ARG A 1 111 ? -13.370 -7.096 23.964 1.00 94.12 111 ARG A CA 1
ATOM 824 C C . ARG A 1 111 ? -11.948 -6.826 23.445 1.00 94.12 111 ARG A C 1
ATOM 826 O O . ARG A 1 111 ? -11.002 -6.749 24.234 1.00 94.12 111 ARG A O 1
ATOM 833 N N . PRO A 1 112 ? -11.766 -6.637 22.127 1.00 93.94 112 PRO A N 1
ATOM 834 C CA . PRO A 1 112 ? -10.597 -5.931 21.613 1.00 93.94 112 PRO A CA 1
ATOM 835 C C . PRO A 1 112 ? -10.457 -4.580 22.323 1.00 93.94 112 PRO A C 1
ATOM 837 O O . PRO A 1 112 ? -11.450 -3.889 22.554 1.00 93.94 112 PRO A O 1
ATOM 840 N N . GLN A 1 113 ? -9.236 -4.192 22.677 1.00 90.12 113 GLN A N 1
ATOM 841 C CA . GLN A 1 113 ? -9.000 -3.007 23.510 1.00 90.12 113 GLN A CA 1
ATOM 842 C C . GLN A 1 113 ? -8.930 -1.712 22.689 1.00 90.12 113 GLN A C 1
ATOM 844 O O . GLN A 1 113 ? -8.804 -0.617 23.238 1.00 90.12 113 GLN A O 1
ATOM 849 N N . SER A 1 114 ? -9.026 -1.808 21.360 1.00 91.38 114 SER A N 1
ATOM 850 C CA . SER A 1 114 ? -9.139 -0.650 20.474 1.00 91.38 114 SER A CA 1
ATOM 851 C C . SER A 1 114 ? -9.887 -0.980 19.182 1.00 91.38 114 SER A C 1
ATOM 853 O O . SER A 1 114 ? -9.817 -2.104 18.682 1.00 91.38 114 SER A O 1
ATOM 855 N N . ALA A 1 115 ? -10.536 0.023 18.580 1.00 88.75 115 ALA A N 1
ATOM 856 C CA . ALA A 1 115 ? -11.187 -0.131 17.275 1.00 88.75 115 ALA A CA 1
ATOM 857 C C . ALA A 1 115 ? -10.194 -0.559 16.176 1.00 88.75 115 ALA A C 1
ATOM 859 O O . ALA A 1 115 ? -10.553 -1.306 15.272 1.00 88.75 115 ALA A O 1
ATOM 860 N N . ARG A 1 116 ? -8.922 -0.147 16.295 1.00 84.75 116 ARG A N 1
ATOM 861 C CA . ARG A 1 11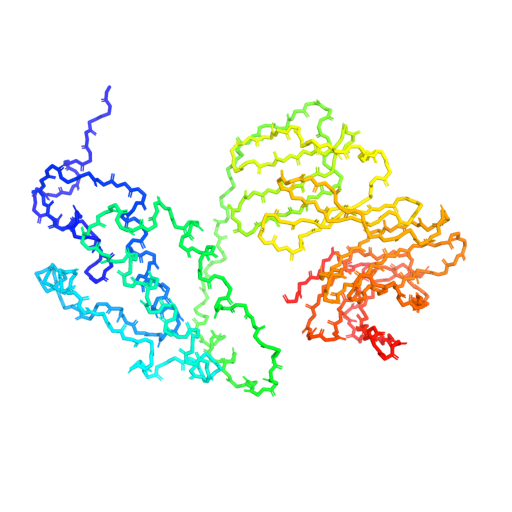6 ? -7.829 -0.568 15.403 1.00 84.75 116 ARG A CA 1
ATOM 862 C C . ARG A 1 116 ? -7.557 -2.070 15.500 1.00 84.75 116 ARG A C 1
ATOM 864 O O . ARG A 1 116 ? -7.356 -2.706 14.474 1.00 84.75 116 ARG A O 1
ATOM 871 N N . GLU A 1 117 ? -7.538 -2.627 16.710 1.00 88.56 117 GLU A N 1
ATOM 872 C CA . GLU A 1 117 ? -7.371 -4.072 16.915 1.00 88.56 117 GLU A CA 1
ATOM 873 C C . GLU A 1 117 ? -8.540 -4.842 16.294 1.00 88.56 117 GLU A C 1
ATOM 875 O O . GLU A 1 117 ? -8.310 -5.789 15.547 1.00 88.56 117 GLU A O 1
ATOM 880 N N . LEU A 1 118 ? -9.781 -4.394 16.527 1.00 93.69 118 LEU A N 1
ATOM 881 C CA . LEU A 1 118 ? -10.957 -5.004 15.902 1.00 93.69 118 LEU A CA 1
ATOM 882 C C . LEU A 1 118 ? -10.880 -4.939 14.368 1.00 93.69 118 LEU A C 1
ATOM 884 O O . LEU A 1 118 ? -11.086 -5.952 13.709 1.00 93.69 118 LEU A O 1
ATOM 888 N N . ALA A 1 119 ? -10.525 -3.786 13.795 1.00 90.12 119 ALA A N 1
ATOM 889 C CA . ALA A 1 119 ? -10.367 -3.636 12.349 1.00 90.12 119 ALA A CA 1
ATOM 890 C C . ALA A 1 119 ? -9.304 -4.591 11.779 1.00 90.12 119 ALA A C 1
ATOM 892 O O . ALA A 1 119 ? -9.565 -5.262 10.786 1.00 90.12 119 ALA A O 1
ATOM 893 N N . ALA A 1 120 ? -8.145 -4.713 12.434 1.00 85.62 120 ALA A N 1
ATOM 894 C CA . ALA A 1 120 ? -7.077 -5.614 12.002 1.00 85.62 120 ALA A CA 1
ATOM 895 C C . ALA A 1 120 ? -7.483 -7.097 12.047 1.00 85.62 120 ALA A C 1
ATOM 897 O O . ALA A 1 120 ? -7.017 -7.878 11.222 1.00 85.62 120 ALA A O 1
ATOM 898 N N . LEU A 1 121 ? -8.348 -7.484 12.991 1.00 90.56 121 LEU A N 1
ATOM 899 C CA . LEU A 1 121 ? -8.906 -8.837 13.068 1.00 90.56 121 LEU A CA 1
ATOM 900 C C . LEU A 1 121 ? -9.975 -9.089 11.995 1.00 90.56 121 LEU A C 1
ATOM 902 O O . LEU A 1 121 ? -10.105 -10.214 11.528 1.00 90.56 121 LEU A O 1
ATOM 906 N N . LEU A 1 122 ? -10.727 -8.058 11.600 1.00 93.06 122 LEU A N 1
ATOM 907 C CA . LEU A 1 122 ? -11.767 -8.155 10.572 1.00 93.06 122 LEU A CA 1
ATOM 908 C C . LEU A 1 122 ? -11.195 -8.168 9.148 1.00 93.06 122 LEU A C 1
ATOM 910 O O . LEU A 1 122 ? -11.723 -8.883 8.299 1.00 93.06 122 LEU A O 1
ATOM 914 N N . SER A 1 123 ? -10.126 -7.408 8.879 1.00 89.44 123 SER A N 1
ATOM 915 C CA . SER A 1 123 ? -9.551 -7.247 7.534 1.00 89.44 123 SER A CA 1
ATOM 916 C C . SER A 1 123 ? -9.322 -8.561 6.773 1.00 89.44 123 SER A C 1
ATOM 918 O O . SER A 1 123 ? -9.787 -8.639 5.641 1.00 89.44 123 SER A O 1
ATOM 920 N N . PRO A 1 124 ? -8.724 -9.624 7.346 1.00 85.75 124 PRO A N 1
ATOM 921 C CA . PRO A 1 124 ? -8.460 -10.863 6.607 1.00 85.75 124 PRO A CA 1
ATOM 922 C C . PRO A 1 124 ? -9.718 -11.597 6.122 1.00 85.75 124 PRO A C 1
ATOM 924 O O . PRO A 1 124 ? -9.630 -12.427 5.224 1.00 85.75 124 PRO A O 1
ATOM 927 N N . HIS A 1 125 ? -10.876 -11.324 6.730 1.00 86.38 125 HIS A N 1
ATOM 928 C CA . HIS A 1 125 ? -12.164 -11.925 6.367 1.00 86.38 125 HIS A CA 1
ATOM 929 C C . HIS A 1 125 ? -12.972 -11.061 5.390 1.00 86.38 125 HIS A C 1
ATOM 931 O O . HIS A 1 125 ? -14.003 -11.503 4.893 1.00 86.38 125 HIS A O 1
ATOM 937 N N . LEU A 1 126 ? -12.524 -9.824 5.155 1.00 84.75 126 LEU A N 1
ATOM 938 C CA . LEU A 1 126 ? -13.152 -8.844 4.268 1.00 84.75 126 LEU A CA 1
ATOM 939 C C . LEU A 1 126 ? -12.287 -8.531 3.038 1.00 84.75 126 LEU A C 1
ATOM 941 O O . LEU A 1 126 ? -12.788 -7.958 2.075 1.00 84.75 126 LEU A O 1
ATOM 945 N N . GLU A 1 127 ? -10.998 -8.876 3.073 1.00 69.19 127 GLU A N 1
ATOM 946 C CA . GLU A 1 127 ? -10.102 -8.804 1.923 1.00 69.19 127 GLU A CA 1
ATOM 947 C C . GLU A 1 127 ? -10.544 -9.824 0.862 1.00 69.19 127 GLU A C 1
ATOM 949 O O . GLU A 1 127 ? -10.752 -11.005 1.143 1.00 69.19 127 GLU A O 1
ATOM 954 N N . GLU A 1 128 ? -10.748 -9.325 -0.356 1.00 56.81 128 GLU A N 1
ATOM 955 C CA . GLU A 1 128 ? -11.375 -10.041 -1.463 1.00 56.81 128 GLU A CA 1
ATOM 956 C C . GLU A 1 128 ? -10.702 -11.389 -1.769 1.00 56.81 128 GLU A C 1
ATOM 958 O O . GLU A 1 128 ? -9.509 -11.473 -2.066 1.00 56.81 128 GLU A O 1
ATOM 963 N N . ALA A 1 129 ? -11.521 -12.445 -1.811 1.00 45.88 129 ALA A N 1
ATOM 964 C CA . ALA A 1 129 ? -11.313 -13.491 -2.802 1.00 45.88 129 ALA A CA 1
ATOM 965 C C . ALA A 1 129 ? -11.503 -12.867 -4.200 1.00 45.88 129 ALA A C 1
ATOM 967 O O . ALA A 1 129 ? -12.385 -12.018 -4.348 1.00 45.88 129 ALA A O 1
ATOM 968 N N . PRO A 1 130 ? -10.706 -13.275 -5.204 1.00 37.81 130 PRO A N 1
ATOM 969 C CA . PRO A 1 130 ? -10.616 -12.641 -6.519 1.00 37.81 130 PRO A CA 1
ATOM 970 C C . PRO A 1 130 ? -11.984 -12.234 -7.075 1.00 37.81 130 PRO A C 1
ATOM 972 O O . PRO A 1 130 ? -12.880 -13.074 -7.209 1.00 37.81 130 PRO A O 1
ATOM 975 N N . MET A 1 131 ? -12.159 -10.939 -7.354 1.00 39.84 131 MET A N 1
ATOM 976 C CA . MET A 1 131 ? -13.433 -10.345 -7.760 1.00 39.84 131 MET A CA 1
ATOM 977 C C . MET A 1 131 ? -14.037 -11.049 -8.983 1.00 39.84 131 MET A C 1
ATOM 979 O O . MET A 1 131 ? -13.742 -10.716 -10.138 1.00 39.84 131 MET A O 1
ATOM 983 N N . SER A 1 132 ? -14.988 -11.958 -8.768 1.00 36.50 132 SER A N 1
ATOM 984 C CA . SER A 1 132 ? -15.847 -12.439 -9.846 1.00 36.50 132 SER A CA 1
ATOM 985 C C . SER A 1 132 ? -16.715 -11.278 -10.336 1.00 36.50 132 SER A C 1
ATOM 987 O O . SER A 1 132 ? -17.540 -10.746 -9.597 1.00 36.50 132 SER A O 1
ATOM 989 N N . HIS A 1 133 ? -16.505 -10.867 -11.587 1.00 36.81 133 HIS A N 1
ATOM 990 C CA . HIS A 1 133 ? -17.138 -9.726 -12.256 1.00 36.81 133 HIS A CA 1
ATOM 991 C C . HIS A 1 133 ? -18.658 -9.898 -12.477 1.00 36.81 133 HIS A C 1
ATOM 993 O O . HIS A 1 133 ? -19.133 -9.948 -13.613 1.00 36.81 133 HIS A O 1
ATOM 999 N N . ALA A 1 134 ? -19.455 -9.962 -11.413 1.00 39.69 134 ALA A N 1
ATOM 1000 C CA . ALA A 1 134 ? -20.904 -10.115 -11.502 1.00 39.69 134 ALA A CA 1
ATOM 1001 C C . ALA A 1 134 ? -21.633 -9.120 -10.586 1.00 39.69 134 ALA A C 1
ATOM 1003 O O . ALA A 1 134 ? -22.200 -9.496 -9.570 1.00 39.69 134 ALA A O 1
ATOM 1004 N N . GLY A 1 135 ? -21.662 -7.829 -10.947 1.00 36.91 135 GLY A N 1
ATOM 1005 C CA . GLY A 1 135 ? -22.372 -6.867 -10.093 1.00 36.91 135 GLY A CA 1
ATOM 1006 C C . GLY A 1 135 ? -22.562 -5.430 -10.572 1.00 36.91 135 GLY A C 1
ATOM 1007 O O . GLY A 1 135 ? -22.853 -4.570 -9.746 1.00 36.91 135 GLY A O 1
ATOM 1008 N N . GLY A 1 136 ? -22.467 -5.129 -11.872 1.00 40.69 136 GLY A N 1
ATOM 1009 C CA . GLY A 1 136 ? -22.556 -3.761 -12.424 1.00 40.69 136 GLY A CA 1
ATOM 1010 C C . GLY A 1 136 ? -23.881 -2.993 -12.223 1.00 40.69 136 GLY A C 1
ATOM 1011 O O . GLY A 1 136 ? -24.065 -1.943 -12.829 1.00 40.69 136 GLY A O 1
ATOM 1012 N N . ARG A 1 137 ? -24.817 -3.480 -11.396 1.00 43.16 137 ARG A N 1
ATOM 1013 C CA . ARG A 1 137 ? -26.116 -2.827 -11.134 1.00 43.16 137 ARG A CA 1
ATOM 1014 C C . ARG A 1 137 ? -26.278 -2.231 -9.731 1.00 43.16 137 ARG A C 1
ATOM 1016 O O . ARG A 1 137 ? -27.113 -1.347 -9.569 1.00 43.16 137 ARG A O 1
ATOM 1023 N N . ARG A 1 138 ? -25.492 -2.639 -8.725 1.00 44.44 138 ARG A N 1
ATOM 1024 C CA . ARG A 1 138 ? -25.659 -2.120 -7.346 1.00 44.44 138 ARG A CA 1
ATOM 1025 C C . ARG A 1 138 ? -24.985 -0.764 -7.114 1.00 44.44 138 ARG A C 1
ATOM 1027 O O . ARG A 1 138 ? -25.545 0.074 -6.413 1.00 44.44 138 ARG A O 1
ATOM 1034 N N . PHE A 1 139 ? -23.873 -0.487 -7.798 1.00 41.25 139 PHE A N 1
ATOM 1035 C CA . PHE A 1 139 ? -23.155 0.794 -7.696 1.00 41.25 139 PHE A CA 1
ATOM 1036 C C . PHE A 1 139 ? -23.985 2.006 -8.164 1.00 41.25 139 PHE A C 1
ATOM 1038 O O . PHE A 1 139 ? -23.804 3.120 -7.677 1.00 41.25 139 PHE A O 1
ATOM 1045 N N . GLN A 1 140 ? -24.948 1.794 -9.068 1.00 42.47 140 GLN A N 1
ATOM 1046 C CA . GLN A 1 140 ? -25.834 2.859 -9.554 1.00 42.47 140 GLN A CA 1
ATOM 1047 C C . GLN A 1 140 ? -26.864 3.308 -8.506 1.00 42.47 140 GLN A C 1
ATOM 1049 O O . GLN A 1 140 ? -27.289 4.459 -8.530 1.00 42.47 140 GLN A O 1
ATOM 1054 N N . SER A 1 141 ? -27.234 2.440 -7.557 1.00 39.06 141 SER A N 1
ATOM 1055 C CA . SER A 1 141 ? -28.264 2.757 -6.553 1.00 39.06 141 SER A CA 1
ATOM 1056 C C . SER A 1 141 ? -27.718 3.611 -5.399 1.00 39.06 141 SER A C 1
ATOM 1058 O O . SER A 1 141 ? -28.437 4.451 -4.869 1.00 39.06 141 SER A O 1
ATOM 1060 N N . LEU A 1 142 ? -26.427 3.477 -5.070 1.00 44.34 142 LEU A N 1
ATOM 1061 C CA . LEU A 1 142 ? -25.737 4.333 -4.091 1.00 44.34 142 LEU A CA 1
ATOM 1062 C C . LEU A 1 142 ? -25.471 5.750 -4.629 1.00 44.34 142 LEU A C 1
ATOM 1064 O O . LEU A 1 142 ? -25.530 6.716 -3.874 1.00 44.34 142 LEU A O 1
ATOM 1068 N N . MET A 1 143 ? -25.257 5.896 -5.941 1.00 44.88 143 MET A N 1
ATOM 1069 C CA . MET A 1 143 ? -25.107 7.205 -6.594 1.00 44.88 143 MET A CA 1
ATOM 1070 C C . MET A 1 143 ? -26.401 8.036 -6.571 1.00 44.88 143 MET A C 1
ATOM 1072 O O . MET A 1 143 ? -26.336 9.261 -6.525 1.00 44.88 143 MET A O 1
ATOM 1076 N N . LEU A 1 144 ? -27.575 7.396 -6.554 1.00 44.41 144 LEU A N 1
ATOM 1077 C CA . LEU A 1 144 ? -28.881 8.074 -6.561 1.00 44.41 144 LEU A CA 1
ATOM 1078 C C . LEU A 1 144 ? -29.315 8.629 -5.193 1.00 44.41 144 LEU A C 1
ATOM 1080 O O . LEU A 1 144 ? -30.221 9.455 -5.138 1.00 44.41 144 LEU A O 1
ATOM 1084 N N . LEU A 1 145 ? -28.647 8.236 -4.103 1.00 39.25 145 LEU A N 1
ATOM 1085 C CA . LEU A 1 145 ? -28.860 8.800 -2.762 1.00 39.25 145 LEU A CA 1
ATOM 1086 C C . LEU A 1 145 ? -27.930 9.978 -2.447 1.00 39.25 145 LEU A C 1
ATOM 1088 O O . LEU A 1 145 ? -27.935 10.483 -1.322 1.00 39.25 145 LEU A O 1
ATOM 1092 N N . SER A 1 146 ? -27.171 10.463 -3.434 1.00 38.28 146 SER A N 1
ATOM 1093 C CA . SER A 1 146 ? -26.439 11.717 -3.304 1.00 38.28 146 SER A CA 1
ATOM 1094 C C . SER A 1 146 ? -27.430 12.887 -3.257 1.00 38.28 146 SER A C 1
ATOM 1096 O O . SER A 1 146 ? -27.709 13.571 -4.239 1.00 38.28 146 SER A O 1
ATOM 1098 N N . ARG A 1 147 ? -27.956 13.169 -2.056 1.00 39.03 147 ARG A N 1
ATOM 1099 C CA . ARG A 1 147 ? -28.269 14.553 -1.692 1.00 39.03 147 ARG A CA 1
ATOM 1100 C C . ARG A 1 147 ? -27.060 15.384 -2.117 1.00 39.03 147 ARG A C 1
ATOM 1102 O O . ARG A 1 147 ? -25.927 14.960 -1.884 1.00 39.03 147 ARG A O 1
ATOM 1109 N N . GLN A 1 148 ? -27.299 16.545 -2.726 1.00 40.69 148 GLN A N 1
ATOM 1110 C CA . GLN A 1 148 ? -26.298 17.604 -2.827 1.00 40.69 148 GLN A CA 1
ATOM 1111 C C . GLN A 1 148 ? -25.887 17.980 -1.398 1.00 40.69 148 GLN A C 1
ATOM 1113 O O . GLN A 1 148 ? -26.412 18.921 -0.812 1.00 40.69 148 GLN A O 1
ATOM 1118 N N . ALA A 1 149 ? -25.019 17.177 -0.791 1.00 44.25 149 ALA A N 1
ATOM 1119 C CA . ALA A 1 149 ? -24.285 17.563 0.383 1.00 44.25 149 ALA A CA 1
ATOM 1120 C C . ALA A 1 149 ? -23.442 18.746 -0.076 1.00 44.25 149 ALA A C 1
ATOM 1122 O O . ALA A 1 149 ? -22.705 18.641 -1.063 1.00 44.25 149 ALA A O 1
ATOM 1123 N N . GLU A 1 150 ? -23.612 19.886 0.587 1.00 51.38 150 GLU A N 1
ATOM 1124 C CA . GLU A 1 150 ? -22.649 20.973 0.493 1.00 51.38 150 GLU A CA 1
ATOM 1125 C C . GLU A 1 150 ? -21.250 20.361 0.580 1.00 51.38 150 GLU A C 1
ATOM 1127 O O . GLU A 1 150 ? -21.012 19.468 1.401 1.00 51.38 150 GLU A O 1
ATOM 1132 N N . ALA A 1 151 ? -20.360 20.765 -0.332 1.00 53.03 151 ALA A N 1
ATOM 1133 C CA . ALA A 1 151 ? -19.008 20.229 -0.373 1.00 53.03 151 ALA A CA 1
ATOM 1134 C C . ALA A 1 151 ? -18.435 20.276 1.052 1.00 53.03 151 ALA A C 1
ATOM 1136 O O . ALA A 1 151 ? -18.492 21.345 1.667 1.00 53.03 151 ALA A O 1
ATOM 1137 N N . PRO A 1 152 ? -17.949 19.147 1.601 1.00 60.19 152 PRO A N 1
ATOM 1138 C CA . PRO A 1 152 ? -17.535 19.088 2.991 1.00 60.19 152 PRO A CA 1
ATOM 1139 C C . PRO A 1 152 ? -16.561 20.229 3.260 1.00 60.19 152 PRO A C 1
ATOM 1141 O O . PRO A 1 152 ? -15.560 20.391 2.558 1.00 60.19 152 PRO A O 1
ATOM 1144 N N . THR A 1 153 ? -16.878 21.063 4.247 1.00 65.81 153 THR A N 1
ATOM 1145 C CA . THR A 1 153 ? -15.961 22.104 4.693 1.00 65.81 153 THR A CA 1
ATOM 1146 C C . THR A 1 153 ? -14.784 21.409 5.359 1.00 65.81 153 THR A C 1
ATOM 1148 O O . THR A 1 153 ? -14.857 20.997 6.516 1.00 65.81 153 THR A O 1
ATOM 1151 N N . TRP A 1 154 ? -13.705 21.223 4.604 1.00 78.62 154 TRP A N 1
ATOM 1152 C CA . TRP A 1 154 ? -12.480 20.619 5.106 1.00 78.62 154 TRP A CA 1
ATOM 1153 C C . TRP A 1 154 ? -11.824 21.558 6.116 1.00 78.62 154 TRP A C 1
ATOM 1155 O O . TRP A 1 154 ? -11.272 22.596 5.750 1.00 78.62 154 TRP A O 1
ATOM 1165 N N . SER A 1 155 ? -11.855 21.187 7.393 1.00 78.19 155 SER A N 1
ATOM 1166 C CA . SER A 1 155 ? -11.031 21.820 8.418 1.00 78.19 155 SER A CA 1
ATOM 1167 C C . SER A 1 155 ? -9.746 21.022 8.599 1.00 78.19 155 SER A C 1
ATOM 1169 O O . SER A 1 155 ? -9.781 19.853 8.983 1.00 78.19 155 SER A O 1
ATOM 1171 N N . TRP A 1 156 ? -8.604 21.655 8.354 1.00 82.56 156 TRP A N 1
ATOM 1172 C CA . TRP A 1 156 ? -7.298 21.044 8.570 1.00 82.56 156 TRP A CA 1
ATOM 1173 C C . TRP A 1 156 ? -6.744 21.463 9.928 1.00 82.56 156 TRP A C 1
ATOM 1175 O O . TRP A 1 156 ? -6.745 22.644 10.273 1.00 82.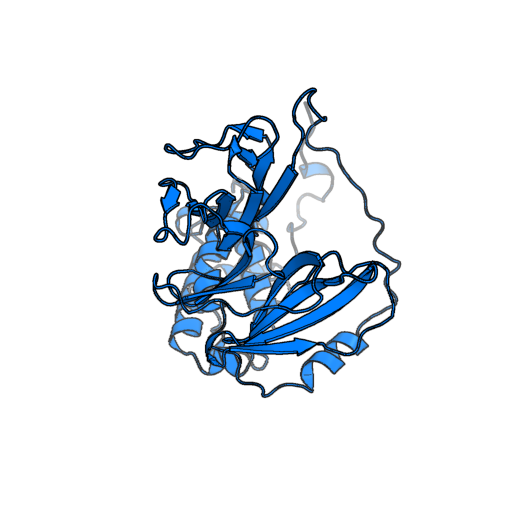56 156 TRP A O 1
ATOM 1185 N N . THR A 1 157 ? -6.227 20.506 10.694 1.00 81.38 157 THR A N 1
ATOM 1186 C CA . THR A 1 157 ? -5.472 20.789 11.919 1.00 81.38 157 THR A CA 1
ATOM 1187 C C . THR A 1 157 ? -4.034 20.341 11.733 1.00 81.38 157 THR A C 1
ATOM 1189 O O . THR A 1 157 ? -3.760 19.174 11.454 1.00 81.38 157 THR A O 1
ATOM 1192 N N . LEU A 1 158 ? -3.100 21.273 11.906 1.00 83.88 158 LEU A N 1
ATOM 1193 C CA . LEU A 1 158 ? -1.678 20.966 11.878 1.00 83.88 158 LEU A CA 1
ATOM 1194 C C . LEU A 1 158 ? -1.306 20.160 13.130 1.00 83.88 158 LEU A C 1
ATOM 1196 O O . LEU A 1 158 ? -1.249 20.718 14.223 1.00 83.88 158 LEU A O 1
ATOM 1200 N N . ARG A 1 159 ? -1.043 18.856 12.969 1.00 81.69 159 ARG A N 1
ATOM 1201 C CA . ARG A 1 159 ? -0.616 17.985 14.081 1.00 81.69 159 ARG A CA 1
ATOM 1202 C C . ARG A 1 159 ? 0.831 18.219 14.505 1.00 81.69 159 ARG A C 1
ATOM 1204 O O . ARG A 1 159 ? 1.115 18.241 15.695 1.00 81.69 159 ARG A O 1
ATOM 1211 N N . GLN A 1 160 ? 1.732 18.430 13.549 1.00 79.94 160 GLN A N 1
ATOM 1212 C CA . GLN A 1 160 ? 3.141 18.704 13.825 1.00 79.94 160 GLN A CA 1
ATOM 1213 C C . GLN A 1 160 ? 3.652 19.808 12.904 1.00 79.94 160 GLN A C 1
ATOM 1215 O O . GLN A 1 160 ? 3.412 19.787 11.697 1.00 79.94 160 GLN A O 1
ATOM 1220 N N . ARG A 1 161 ? 4.357 20.789 13.479 1.00 80.44 161 ARG A N 1
ATOM 1221 C CA . ARG A 1 161 ? 4.980 21.860 12.695 1.00 80.44 161 ARG A CA 1
ATOM 1222 C C . ARG A 1 161 ? 6.129 21.299 11.847 1.00 80.44 161 ARG A C 1
ATOM 1224 O O . ARG A 1 161 ? 6.876 20.461 12.356 1.00 80.44 161 ARG A O 1
ATOM 1231 N N . PRO A 1 162 ? 6.307 21.776 10.602 1.00 75.12 162 PRO A N 1
ATOM 1232 C CA . PRO A 1 162 ? 7.461 21.419 9.788 1.00 75.12 162 PRO A CA 1
ATOM 1233 C C . PRO A 1 162 ? 8.762 21.701 10.545 1.00 75.12 162 PRO A C 1
ATOM 1235 O O . PRO A 1 162 ? 8.944 22.789 11.091 1.00 75.12 162 PRO A O 1
ATOM 1238 N N . GLN A 1 163 ? 9.654 20.716 10.589 1.00 72.75 163 GLN A N 1
ATOM 1239 C CA . GLN A 1 163 ? 10.987 20.869 11.163 1.00 72.75 163 GLN A CA 1
ATOM 1240 C C . GLN A 1 163 ? 11.973 21.217 10.044 1.00 72.75 163 GLN A C 1
ATOM 1242 O O . GLN A 1 163 ? 11.903 20.662 8.946 1.00 72.75 163 GLN A O 1
ATOM 1247 N N . SER A 1 164 ? 12.904 22.135 10.304 1.00 70.25 164 SER A N 1
ATOM 1248 C CA . SER A 1 164 ? 13.959 22.474 9.344 1.00 70.25 164 SER A CA 1
ATOM 1249 C C . SER A 1 164 ? 14.803 21.238 9.020 1.00 70.25 164 SER A C 1
ATOM 1251 O O . SER A 1 164 ? 15.281 20.569 9.932 1.00 70.25 164 SER A O 1
ATOM 1253 N N . GLY A 1 165 ? 14.997 20.942 7.733 1.00 70.31 165 GLY A N 1
ATOM 1254 C CA . GLY A 1 165 ? 15.780 19.785 7.275 1.00 70.31 165 GLY A CA 1
ATOM 1255 C C . GLY A 1 165 ? 14.990 18.478 7.140 1.00 70.31 165 GLY A C 1
ATOM 1256 O O . GLY A 1 165 ? 15.519 17.514 6.589 1.00 70.31 165 GLY A O 1
ATOM 1257 N N . PHE A 1 166 ? 13.721 18.443 7.560 1.00 80.50 166 PHE A N 1
ATOM 1258 C CA . PHE A 1 166 ? 12.824 17.319 7.299 1.00 80.50 166 PHE A CA 1
ATOM 1259 C C . PHE A 1 166 ? 12.086 17.542 5.973 1.00 80.50 166 PHE A C 1
ATOM 1261 O O . PHE A 1 166 ? 11.066 18.228 5.921 1.00 80.50 166 PHE A O 1
ATOM 1268 N N . ILE A 1 167 ? 12.615 16.981 4.883 1.00 88.88 167 ILE A N 1
ATOM 1269 C CA . ILE A 1 167 ? 11.972 17.020 3.563 1.00 88.88 167 ILE A CA 1
ATOM 1270 C C . ILE A 1 167 ? 11.533 15.604 3.208 1.00 88.88 167 ILE A C 1
ATOM 1272 O O . ILE A 1 167 ? 12.365 14.752 2.888 1.00 88.88 167 ILE A O 1
ATOM 1276 N N . ALA A 1 168 ? 10.225 15.353 3.275 1.00 91.00 168 ALA A N 1
ATOM 1277 C CA . ALA A 1 168 ? 9.643 14.112 2.784 1.00 91.00 168 ALA A CA 1
ATOM 1278 C C . ALA A 1 168 ? 9.722 14.083 1.250 1.00 91.00 168 ALA A C 1
ATOM 1280 O O . ALA A 1 168 ? 9.272 15.013 0.582 1.00 91.00 168 ALA A O 1
ATOM 1281 N N . ARG A 1 169 ? 10.326 13.025 0.708 1.00 92.12 169 ARG A N 1
ATOM 1282 C CA . ARG A 1 169 ? 10.402 12.752 -0.733 1.00 92.12 169 ARG A CA 1
ATOM 1283 C C . ARG A 1 169 ? 9.244 11.870 -1.178 1.00 92.12 169 ARG A C 1
ATOM 1285 O O . ARG A 1 169 ? 8.647 12.134 -2.210 1.00 92.12 169 ARG A O 1
ATOM 1292 N N . GLU A 1 170 ? 8.933 10.857 -0.374 1.00 94.44 170 GLU A N 1
ATOM 1293 C CA . GLU A 1 170 ? 7.838 9.912 -0.590 1.00 94.44 170 GLU A CA 1
ATOM 1294 C C . GLU A 1 170 ? 7.198 9.563 0.750 1.00 94.44 170 GLU A C 1
ATOM 1296 O O . GLU A 1 170 ? 7.888 9.482 1.770 1.00 94.44 170 GLU A O 1
ATOM 1301 N N . VAL A 1 171 ? 5.883 9.357 0.754 1.00 95.06 171 VAL A N 1
ATOM 1302 C CA . VAL A 1 171 ? 5.116 8.996 1.950 1.00 95.06 171 VAL A CA 1
ATOM 1303 C C . VAL A 1 171 ? 4.067 7.976 1.558 1.00 95.06 171 VAL A C 1
ATOM 1305 O O . VAL A 1 171 ? 3.285 8.216 0.643 1.00 95.06 171 VAL A O 1
ATOM 1308 N N . SER A 1 172 ? 4.007 6.873 2.298 1.00 95.75 172 SER A N 1
ATOM 1309 C CA . SER A 1 172 ? 2.961 5.877 2.126 1.00 95.75 172 SER A CA 1
ATOM 1310 C C . SER A 1 172 ? 2.219 5.642 3.429 1.00 95.75 172 SER A C 1
ATOM 1312 O O . SER A 1 172 ? 2.764 5.090 4.391 1.00 95.75 172 SER A O 1
ATOM 1314 N N . TRP A 1 173 ? 0.955 6.050 3.435 1.00 93.75 173 TRP A N 1
ATOM 1315 C CA . TRP A 1 173 ? 0.042 5.849 4.551 1.00 93.75 173 TRP A CA 1
ATOM 1316 C C . TRP A 1 173 ? -0.369 4.391 4.671 1.00 93.75 173 TRP A C 1
ATOM 1318 O O . TRP A 1 173 ? -0.534 3.701 3.670 1.00 93.75 173 TRP A O 1
ATOM 1328 N N . ASP A 1 174 ? -0.519 3.946 5.909 1.00 89.81 174 ASP A N 1
ATOM 1329 C CA . ASP A 1 174 ? -1.279 2.762 6.264 1.00 89.81 174 ASP A CA 1
ATOM 1330 C C . ASP A 1 174 ? -2.744 3.148 6.535 1.00 89.81 174 ASP A C 1
ATOM 1332 O O . ASP A 1 174 ? -3.076 4.325 6.698 1.00 89.81 174 ASP A O 1
ATOM 1336 N N . GLY A 1 175 ? -3.633 2.158 6.599 1.00 77.81 175 GLY A N 1
ATOM 1337 C CA . GLY A 1 175 ? -5.064 2.365 6.835 1.00 77.81 175 GLY A CA 1
ATOM 1338 C C . GLY A 1 175 ? -5.398 2.892 8.235 1.00 77.81 175 GLY A C 1
ATOM 1339 O O . GLY A 1 175 ? -6.518 3.328 8.476 1.00 77.81 175 GLY A O 1
ATOM 1340 N N . ASP A 1 176 ? -4.439 2.882 9.162 1.00 79.69 176 ASP A N 1
ATOM 1341 C CA . ASP A 1 176 ? -4.645 3.209 10.573 1.00 79.69 176 ASP A CA 1
ATOM 1342 C C . ASP A 1 176 ? -4.152 4.614 10.979 1.00 79.69 176 ASP A C 1
ATOM 1344 O O . ASP A 1 176 ? -4.080 4.933 12.177 1.00 79.69 176 ASP A O 1
ATOM 1348 N N . GLY A 1 177 ? -3.810 5.444 9.986 1.00 83.75 177 GLY A N 1
ATOM 1349 C CA . GLY A 1 177 ? -3.308 6.807 10.166 1.00 83.75 177 GLY A CA 1
ATOM 1350 C C . GLY A 1 177 ? -1.816 6.896 10.492 1.00 83.75 177 GLY A C 1
ATOM 1351 O O . GLY A 1 177 ? -1.342 7.974 10.856 1.00 83.75 177 GLY A O 1
ATOM 1352 N N . ARG A 1 178 ? -1.073 5.792 10.377 1.00 91.00 178 ARG A N 1
ATOM 1353 C CA . ARG A 1 178 ? 0.394 5.767 10.414 1.00 91.00 178 ARG A CA 1
ATOM 1354 C C . ARG A 1 178 ? 0.954 5.832 9.003 1.00 91.00 178 ARG A C 1
ATOM 1356 O O . ARG A 1 178 ? 0.251 5.551 8.037 1.00 91.00 178 ARG A O 1
ATOM 1363 N N . CYS A 1 179 ? 2.214 6.212 8.854 1.00 95.38 179 CYS A N 1
ATOM 1364 C CA . CYS A 1 179 ? 2.857 6.166 7.545 1.00 95.38 179 CYS A CA 1
ATOM 1365 C C . CYS A 1 179 ? 4.359 5.957 7.655 1.00 95.38 179 CYS A C 1
ATOM 1367 O O . CYS A 1 179 ? 4.988 6.331 8.646 1.00 95.38 179 CYS A O 1
ATOM 1369 N N . LEU A 1 180 ? 4.926 5.374 6.606 1.00 96.88 180 LEU A N 1
ATOM 1370 C CA . LEU A 1 180 ? 6.363 5.348 6.401 1.00 96.88 180 LEU A CA 1
ATOM 1371 C C . LEU A 1 180 ? 6.709 6.400 5.349 1.00 96.88 180 LEU A C 1
ATOM 1373 O O . LEU A 1 180 ? 6.072 6.482 4.297 1.00 96.88 180 LEU A O 1
ATOM 1377 N N . ALA A 1 181 ? 7.710 7.214 5.651 1.00 95.62 181 ALA A N 1
ATOM 1378 C CA . ALA A 1 181 ? 8.195 8.281 4.802 1.00 95.62 181 ALA A CA 1
ATOM 1379 C C . ALA A 1 181 ? 9.669 8.069 4.478 1.00 95.62 181 ALA A C 1
ATOM 1381 O O . ALA A 1 181 ? 10.497 7.812 5.354 1.00 95.62 181 ALA A O 1
ATOM 1382 N N . LEU A 1 182 ? 10.004 8.242 3.208 1.00 95.56 182 LEU A N 1
ATOM 1383 C CA . LEU A 1 182 ? 11.374 8.410 2.767 1.00 95.56 182 LEU A CA 1
ATOM 1384 C C . LEU A 1 182 ? 11.677 9.904 2.719 1.00 95.56 182 LEU A C 1
ATOM 1386 O O . LEU A 1 182 ? 11.035 10.654 1.985 1.00 95.56 182 LEU A O 1
ATOM 1390 N N . THR A 1 183 ? 12.678 10.342 3.470 1.00 93.31 183 THR A N 1
ATOM 1391 C CA . THR A 1 183 ? 13.098 11.744 3.538 1.00 93.31 183 THR A CA 1
ATOM 1392 C C . THR A 1 183 ? 14.485 11.929 2.924 1.00 93.31 183 THR A C 1
ATOM 1394 O O . THR A 1 183 ? 15.096 10.984 2.411 1.00 93.31 183 THR A O 1
ATOM 1397 N N . THR A 1 184 ? 14.988 13.162 2.922 1.00 89.00 184 THR A N 1
ATOM 1398 C CA . THR A 1 184 ? 16.386 13.477 2.583 1.00 89.00 184 THR A CA 1
ATOM 1399 C C . THR A 1 184 ? 17.393 12.963 3.616 1.00 89.00 184 THR A C 1
ATOM 1401 O O . THR A 1 184 ? 18.565 12.827 3.282 1.00 89.00 184 THR A O 1
ATOM 1404 N N . SER A 1 185 ? 16.959 12.666 4.846 1.00 88.12 185 SER A N 1
ATOM 1405 C CA . SER A 1 185 ? 17.817 12.225 5.956 1.00 88.12 185 SER A CA 1
ATOM 1406 C C . SER A 1 185 ? 17.672 10.744 6.315 1.00 88.12 185 SER A C 1
ATOM 1408 O O . SER A 1 185 ? 18.409 10.258 7.167 1.00 88.12 185 SER A O 1
ATOM 1410 N N . GLY A 1 186 ? 16.749 10.013 5.686 1.00 91.06 186 GLY A N 1
ATOM 1411 C CA . GLY A 1 186 ? 16.567 8.582 5.920 1.00 91.06 186 GLY A CA 1
ATOM 1412 C C . GLY A 1 186 ? 15.109 8.146 5.851 1.00 91.06 186 GLY A C 1
ATOM 1413 O O . GLY A 1 186 ? 14.281 8.803 5.221 1.00 91.06 186 GLY A O 1
ATOM 1414 N N . LEU A 1 187 ? 14.797 7.027 6.502 1.00 94.06 187 LEU A N 1
ATOM 1415 C CA . LEU A 1 187 ? 13.422 6.575 6.697 1.00 94.06 187 LEU A CA 1
ATOM 1416 C C . LEU A 1 187 ? 12.869 7.134 8.005 1.00 94.06 187 LEU A C 1
ATOM 1418 O O . LEU A 1 187 ? 13.549 7.156 9.030 1.00 94.06 187 LEU A O 1
ATOM 1422 N N . TRP A 1 188 ? 11.619 7.569 7.959 1.00 94.31 188 TRP A N 1
ATOM 1423 C CA . TRP A 1 188 ? 10.902 8.120 9.096 1.00 94.31 188 TRP A CA 1
ATOM 1424 C C . TRP A 1 188 ? 9.515 7.509 9.177 1.00 94.31 188 TRP A C 1
ATOM 1426 O O . TRP A 1 188 ? 8.857 7.298 8.164 1.00 94.31 188 TRP A O 1
ATOM 1436 N N . PHE A 1 189 ? 9.070 7.234 10.391 1.00 93.88 189 PHE A N 1
ATOM 1437 C CA . PHE A 1 189 ? 7.783 6.638 10.680 1.00 93.88 189 PHE A CA 1
ATOM 1438 C C . PHE A 1 189 ? 6.910 7.629 11.439 1.00 93.88 189 PHE A C 1
ATOM 1440 O O . PHE A 1 189 ? 7.326 8.190 12.452 1.00 93.88 189 PHE A O 1
ATOM 1447 N N . TRP A 1 190 ? 5.699 7.844 10.944 1.00 93.31 190 TRP A N 1
ATOM 1448 C CA . TRP A 1 190 ? 4.669 8.594 11.642 1.00 93.31 190 TRP A CA 1
ATOM 1449 C C . TRP A 1 190 ? 3.837 7.637 12.486 1.00 93.31 190 TRP A C 1
ATOM 1451 O O . TRP A 1 190 ? 3.140 6.769 11.959 1.00 93.31 190 TRP A O 1
ATOM 1461 N N . THR A 1 191 ? 3.858 7.826 13.802 1.00 88.44 191 THR A N 1
ATOM 1462 C CA . THR A 1 191 ? 3.147 6.959 14.758 1.00 88.44 191 THR A CA 1
ATOM 1463 C C . THR A 1 191 ? 1.643 7.229 14.836 1.00 88.44 191 THR A C 1
ATOM 1465 O O . THR A 1 191 ? 0.914 6.494 15.506 1.00 88.44 191 THR A O 1
ATOM 1468 N N . GLY A 1 192 ? 1.172 8.282 14.163 1.00 88.31 192 GLY A N 1
ATOM 1469 C CA . GLY A 1 192 ? -0.152 8.873 14.349 1.00 88.31 192 GLY A CA 1
ATOM 1470 C C . GLY A 1 192 ? -0.090 10.217 15.081 1.00 88.31 192 GLY A C 1
ATOM 1471 O O . GLY A 1 192 ? -0.974 11.055 14.887 1.00 88.31 192 GLY A O 1
ATOM 1472 N N . SER A 1 193 ? 0.951 10.453 15.882 1.00 87.94 193 SER A N 1
ATOM 1473 C CA . SER A 1 193 ? 1.120 11.678 16.680 1.00 87.94 193 SER A CA 1
ATOM 1474 C C . SER A 1 193 ? 2.487 12.340 16.536 1.00 87.94 193 SER A C 1
ATOM 1476 O O . SER A 1 193 ? 2.581 13.549 16.731 1.00 87.94 193 SER A O 1
ATOM 1478 N N . GLU A 1 194 ? 3.528 11.581 16.200 1.00 89.56 194 GLU A N 1
ATOM 1479 C CA . GLU A 1 194 ? 4.891 12.092 16.073 1.00 89.56 194 GLU A CA 1
ATOM 1480 C C . GLU A 1 194 ? 5.688 11.355 14.993 1.00 89.56 194 GLU A C 1
ATOM 1482 O O . GLU A 1 194 ? 5.401 10.204 14.650 1.00 89.56 194 GLU A O 1
ATOM 1487 N N . TRP A 1 195 ? 6.707 12.035 14.469 1.00 91.81 195 TRP A N 1
ATOM 1488 C CA . TRP A 1 195 ? 7.710 11.455 13.580 1.00 91.81 195 TRP A CA 1
ATOM 1489 C C . TRP A 1 195 ? 8.861 10.846 14.376 1.00 91.81 195 TRP A C 1
ATOM 1491 O O . TRP A 1 195 ? 9.479 11.518 15.200 1.00 91.81 195 TRP A O 1
ATOM 1501 N N . GLN A 1 196 ? 9.199 9.602 14.063 1.00 92.31 196 GLN A N 1
ATOM 1502 C CA . GLN A 1 196 ? 10.346 8.888 14.613 1.00 92.31 196 GLN A CA 1
ATOM 1503 C C . GLN A 1 196 ? 11.247 8.405 13.478 1.00 92.31 196 GLN A C 1
ATOM 1505 O O . GLN A 1 196 ? 10.772 8.087 12.390 1.00 92.31 196 GLN A O 1
ATOM 1510 N N . MET A 1 197 ? 12.556 8.346 13.710 1.00 91.88 197 MET A N 1
ATOM 1511 C CA . MET A 1 197 ? 13.474 7.767 12.732 1.00 91.88 197 MET A CA 1
ATOM 1512 C C . MET A 1 197 ? 13.236 6.257 12.659 1.00 91.88 197 MET A C 1
ATOM 1514 O O . MET A 1 197 ? 13.325 5.561 13.670 1.00 91.88 197 MET A O 1
ATOM 1518 N N . ALA A 1 198 ? 12.924 5.756 11.467 1.00 92.62 198 ALA A N 1
ATOM 1519 C CA . ALA A 1 198 ? 12.662 4.342 11.256 1.00 92.62 198 ALA A CA 1
ATOM 1520 C C . ALA A 1 198 ? 14.000 3.605 11.054 1.00 92.62 198 ALA A C 1
ATOM 1522 O O . ALA A 1 198 ? 14.829 4.060 10.255 1.00 92.62 198 ALA A O 1
ATOM 1523 N N . PRO A 1 199 ? 14.251 2.479 11.745 1.00 91.19 199 PRO A N 1
ATOM 1524 C CA . PRO A 1 199 ? 15.497 1.744 11.575 1.00 91.19 199 PRO A CA 1
ATOM 1525 C C . PRO A 1 199 ? 15.638 1.248 10.134 1.00 91.19 199 PRO A C 1
ATOM 1527 O O . PRO A 1 199 ? 14.706 0.677 9.574 1.00 91.19 199 PRO A O 1
ATOM 1530 N N . THR A 1 200 ? 16.805 1.429 9.518 1.00 86.69 200 THR A N 1
ATOM 1531 C CA . THR A 1 200 ? 17.016 1.001 8.125 1.00 86.69 200 THR A CA 1
ATOM 1532 C C . THR A 1 200 ? 17.380 -0.478 7.996 1.00 86.69 200 THR A C 1
ATOM 1534 O O . THR A 1 200 ? 17.357 -1.007 6.890 1.00 86.69 200 THR A O 1
ATOM 1537 N N . HIS A 1 201 ? 17.728 -1.157 9.096 1.00 85.88 201 HIS A N 1
ATOM 1538 C CA . HIS A 1 201 ? 18.125 -2.574 9.113 1.00 85.88 201 HIS A CA 1
ATOM 1539 C C . HIS A 1 201 ? 19.200 -2.924 8.063 1.00 85.88 201 HIS A C 1
ATOM 1541 O O . HIS A 1 201 ? 19.115 -3.932 7.366 1.00 85.88 201 HIS A O 1
ATOM 1547 N N . GLY A 1 202 ? 20.210 -2.059 7.918 1.00 84.50 202 GLY A N 1
ATOM 1548 C CA . GLY A 1 202 ? 21.294 -2.245 6.946 1.00 84.50 202 GLY A CA 1
ATOM 1549 C C . GLY A 1 202 ? 20.929 -1.871 5.504 1.00 84.50 202 GLY A C 1
ATOM 1550 O O . GLY A 1 202 ? 21.732 -2.082 4.594 1.00 84.50 202 GLY A O 1
ATOM 1551 N N . LEU A 1 203 ? 19.742 -1.307 5.265 1.00 88.44 203 LEU A N 1
ATOM 1552 C CA . LEU A 1 203 ? 19.450 -0.605 4.019 1.00 88.44 203 LEU A CA 1
ATOM 1553 C C . LEU A 1 203 ? 20.165 0.746 3.989 1.00 88.44 203 LEU A C 1
ATOM 1555 O O . LEU A 1 203 ? 20.160 1.505 4.961 1.00 88.44 203 LEU A O 1
ATOM 1559 N N . ASP A 1 204 ? 20.717 1.070 2.826 1.00 90.94 204 ASP A N 1
ATOM 1560 C CA . ASP A 1 204 ? 21.190 2.411 2.524 1.00 90.94 204 ASP A CA 1
ATOM 1561 C C . ASP A 1 204 ? 20.008 3.263 2.043 1.00 90.94 204 ASP A C 1
ATOM 1563 O O . ASP A 1 204 ? 19.523 3.122 0.916 1.00 90.94 204 ASP A O 1
ATOM 1567 N N . ALA A 1 205 ? 19.523 4.152 2.910 1.00 90.62 205 ALA A N 1
ATOM 1568 C CA . ALA A 1 205 ? 18.381 5.010 2.610 1.00 90.62 205 ALA A CA 1
ATOM 1569 C C . ALA A 1 205 ? 18.655 6.024 1.480 1.00 90.62 205 ALA A C 1
ATOM 1571 O O . ALA A 1 205 ? 17.707 6.527 0.870 1.00 90.62 205 ALA A O 1
ATOM 1572 N N . SER A 1 206 ? 19.925 6.310 1.158 1.00 91.62 206 SER A N 1
ATOM 1573 C CA . SER A 1 206 ? 20.280 7.202 0.045 1.00 91.62 206 SER A CA 1
ATOM 1574 C C . SER A 1 206 ? 19.906 6.604 -1.315 1.00 91.62 206 SER A C 1
ATOM 1576 O O . SER A 1 206 ? 19.567 7.333 -2.252 1.00 91.62 206 SER A O 1
ATOM 1578 N N . ARG A 1 207 ? 19.859 5.270 -1.393 1.00 92.75 207 ARG A N 1
ATOM 1579 C CA . ARG A 1 207 ? 19.524 4.501 -2.595 1.00 92.75 207 ARG A CA 1
ATOM 1580 C C . ARG A 1 207 ? 18.032 4.260 -2.778 1.00 92.75 207 ARG A C 1
ATOM 1582 O O . ARG A 1 207 ? 17.608 3.890 -3.870 1.00 92.75 207 ARG A O 1
ATOM 1589 N N . LEU A 1 208 ? 17.223 4.485 -1.746 1.00 94.94 208 LEU A N 1
ATOM 1590 C CA . LEU A 1 208 ? 15.770 4.363 -1.838 1.00 94.94 208 LEU A CA 1
ATOM 1591 C C . LEU A 1 208 ? 15.187 5.502 -2.684 1.00 94.94 208 LEU A C 1
ATOM 1593 O O . LEU A 1 208 ? 15.650 6.646 -2.634 1.00 94.94 208 LEU A O 1
ATOM 1597 N N . ARG A 1 209 ? 14.179 5.180 -3.489 1.00 95.31 209 ARG A N 1
ATOM 1598 C CA . ARG A 1 209 ? 13.469 6.103 -4.384 1.00 95.31 209 ARG A CA 1
ATOM 1599 C C . ARG A 1 209 ? 11.973 6.131 -4.109 1.00 95.31 209 ARG A C 1
ATOM 1601 O O . ARG A 1 209 ? 11.365 7.166 -4.346 1.00 95.31 209 ARG A O 1
ATOM 1608 N N . PHE A 1 210 ? 11.407 5.051 -3.571 1.00 96.06 210 PHE A N 1
ATOM 1609 C CA . PHE A 1 210 ? 9.998 5.009 -3.195 1.00 96.06 210 PHE A CA 1
ATOM 1610 C C . PHE A 1 210 ? 9.730 4.235 -1.909 1.00 96.06 210 PHE A C 1
ATOM 1612 O O . PHE A 1 210 ? 10.505 3.368 -1.498 1.00 96.06 210 PHE A O 1
ATOM 1619 N N . VAL A 1 211 ? 8.575 4.551 -1.328 1.00 97.12 211 VAL A N 1
ATOM 1620 C CA . VAL A 1 211 ? 7.879 3.756 -0.323 1.00 97.12 211 VAL A CA 1
ATOM 1621 C C . VAL A 1 211 ? 6.433 3.588 -0.778 1.00 97.12 211 VAL A C 1
ATOM 1623 O O . VAL A 1 211 ? 5.826 4.538 -1.262 1.00 97.12 211 VAL A O 1
ATOM 1626 N N . SER A 1 212 ? 5.897 2.377 -0.674 1.00 95.81 212 SER A N 1
ATOM 1627 C CA . SER A 1 212 ? 4.530 2.048 -1.085 1.00 95.81 212 SER A CA 1
ATOM 1628 C C . SER A 1 212 ? 3.914 1.077 -0.088 1.00 95.81 212 SER A C 1
ATOM 1630 O O . SER A 1 212 ? 4.620 0.248 0.482 1.00 95.81 212 SER A O 1
ATOM 1632 N N . ARG A 1 213 ? 2.613 1.173 0.166 1.00 94.31 213 ARG A N 1
ATOM 1633 C CA . ARG A 1 213 ? 1.921 0.290 1.104 1.00 94.31 213 ARG A CA 1
ATOM 1634 C C . ARG A 1 213 ? 1.764 -1.077 0.446 1.00 94.31 213 ARG A C 1
ATOM 1636 O O . ARG A 1 213 ? 1.270 -1.167 -0.671 1.00 94.31 213 ARG A O 1
ATOM 1643 N N . GLN A 1 214 ? 2.154 -2.131 1.155 1.00 93.31 214 GLN A N 1
ATOM 1644 C CA . GLN A 1 214 ? 1.860 -3.509 0.759 1.00 93.31 214 GLN A CA 1
ATOM 1645 C C . GLN A 1 214 ? 0.589 -3.998 1.457 1.00 93.31 214 GLN A C 1
ATOM 1647 O O . GLN A 1 214 ? -0.324 -4.496 0.814 1.00 93.31 214 GLN A O 1
ATOM 1652 N N . ALA A 1 215 ? 0.549 -3.858 2.782 1.00 89.12 215 ALA A N 1
ATOM 1653 C CA . ALA A 1 215 ? -0.535 -4.305 3.649 1.00 89.12 215 ALA A CA 1
ATOM 1654 C C . ALA A 1 215 ? -0.480 -3.527 4.975 1.00 89.12 215 ALA A C 1
ATOM 1656 O O . ALA A 1 215 ? 0.363 -2.643 5.143 1.00 89.12 215 ALA A O 1
ATOM 1657 N N . ALA A 1 216 ? -1.353 -3.861 5.928 1.00 87.94 216 ALA A N 1
ATOM 1658 C CA . ALA A 1 216 ? -1.302 -3.281 7.268 1.00 87.94 216 ALA A CA 1
ATOM 1659 C C . ALA A 1 216 ? 0.080 -3.501 7.906 1.00 87.94 216 ALA A C 1
ATOM 1661 O O . ALA A 1 216 ? 0.576 -4.628 7.957 1.00 87.94 216 ALA A O 1
ATOM 1662 N N . GLY A 1 217 ? 0.719 -2.413 8.340 1.00 88.69 217 GLY A N 1
ATOM 1663 C CA . GLY A 1 217 ? 2.054 -2.414 8.937 1.00 88.69 217 GLY A CA 1
ATOM 1664 C C . GLY A 1 217 ? 3.190 -2.899 8.028 1.00 88.69 217 GLY A C 1
ATOM 1665 O O . GLY A 1 217 ? 4.272 -3.186 8.541 1.00 88.69 217 GLY A O 1
ATOM 1666 N N . ARG A 1 218 ? 2.965 -3.028 6.711 1.00 94.38 218 ARG A N 1
ATOM 1667 C CA . ARG A 1 218 ? 3.957 -3.536 5.753 1.00 94.38 218 ARG A CA 1
ATOM 1668 C C . ARG A 1 218 ? 4.071 -2.634 4.533 1.00 94.38 218 ARG A C 1
ATOM 1670 O O . ARG A 1 218 ? 3.075 -2.289 3.894 1.00 94.38 218 ARG A O 1
ATOM 1677 N N . TRP A 1 219 ? 5.305 -2.313 4.161 1.00 97.00 219 TRP A N 1
ATOM 1678 C CA . TRP A 1 219 ? 5.619 -1.450 3.025 1.00 97.00 219 TRP A CA 1
ATOM 1679 C C . TRP A 1 219 ? 6.575 -2.122 2.048 1.00 97.00 219 TRP A C 1
ATOM 1681 O O . TRP A 1 219 ? 7.460 -2.875 2.440 1.00 97.00 219 TRP A O 1
ATOM 1691 N N . LEU A 1 220 ? 6.439 -1.784 0.772 1.00 96.88 220 LEU A N 1
ATOM 1692 C CA . LEU A 1 220 ? 7.476 -1.975 -0.226 1.00 96.88 220 LEU A CA 1
ATOM 1693 C C . LEU A 1 220 ? 8.396 -0.762 -0.246 1.00 96.88 220 LEU A C 1
ATOM 1695 O O . LEU A 1 220 ? 7.945 0.381 -0.318 1.00 96.88 220 LEU A O 1
ATOM 1699 N N . LEU A 1 221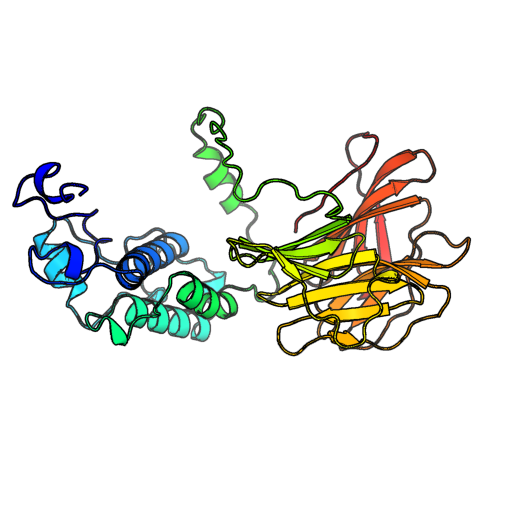 ? 9.693 -1.032 -0.251 1.00 96.81 221 LEU A N 1
ATOM 1700 C CA . LEU A 1 221 ? 10.743 -0.055 -0.475 1.00 96.81 221 LEU A CA 1
ATOM 1701 C C . LEU A 1 221 ? 11.555 -0.481 -1.690 1.00 96.81 221 LEU A C 1
ATOM 1703 O O . LEU A 1 221 ? 11.875 -1.662 -1.855 1.00 96.81 221 LEU A O 1
ATOM 1707 N N . GLY A 1 222 ? 11.955 0.484 -2.507 1.00 95.62 222 GLY A N 1
ATOM 1708 C CA . GLY A 1 222 ? 12.877 0.199 -3.592 1.00 95.62 222 GLY A CA 1
ATOM 1709 C C . GLY A 1 222 ? 13.561 1.424 -4.159 1.00 95.62 222 GLY A C 1
ATOM 1710 O O . GLY A 1 222 ? 13.289 2.557 -3.753 1.00 95.62 222 GLY A O 1
ATOM 1711 N N . GLY A 1 223 ? 14.505 1.182 -5.062 1.00 95.31 223 GLY A N 1
ATOM 1712 C CA . GLY A 1 223 ? 15.314 2.239 -5.650 1.00 95.31 223 GLY A CA 1
ATOM 1713 C C . GLY A 1 223 ? 16.465 1.723 -6.502 1.00 95.31 223 GLY A C 1
ATOM 1714 O O . GLY A 1 223 ? 16.271 0.891 -7.387 1.00 95.31 223 GLY A O 1
ATOM 1715 N N . GLU A 1 224 ? 17.657 2.261 -6.268 1.00 94.94 224 GLU A N 1
ATOM 1716 C CA . GLU A 1 224 ? 18.834 2.030 -7.108 1.00 94.94 224 GLU A CA 1
ATOM 1717 C C . GLU A 1 224 ? 19.407 0.612 -7.020 1.00 94.94 224 GLU A C 1
ATOM 1719 O O . GLU A 1 224 ? 19.324 -0.073 -5.995 1.00 94.94 224 GLU A O 1
ATOM 1724 N N . GLU A 1 225 ? 20.063 0.213 -8.109 1.00 92.81 225 GLU A N 1
ATOM 1725 C CA . GLU A 1 225 ? 20.630 -1.116 -8.358 1.00 92.81 225 GLU A CA 1
ATOM 1726 C C . GLU A 1 225 ? 19.604 -2.257 -8.263 1.00 92.81 225 GLU A C 1
ATOM 1728 O O . GLU A 1 225 ? 19.924 -3.374 -7.860 1.00 92.81 225 GLU A O 1
ATOM 1733 N N . GLY A 1 226 ? 18.353 -1.976 -8.631 1.00 92.81 226 GLY A N 1
ATOM 1734 C CA . GLY A 1 226 ? 17.268 -2.951 -8.610 1.00 92.81 226 GLY A CA 1
ATOM 1735 C C . GLY A 1 226 ? 16.906 -3.414 -7.200 1.00 92.81 226 GLY A C 1
ATOM 1736 O O . GLY A 1 226 ? 16.462 -4.549 -7.029 1.00 92.81 226 GLY A O 1
ATOM 1737 N N . LEU A 1 227 ? 17.118 -2.564 -6.191 1.00 93.88 227 LEU A N 1
ATOM 1738 C CA . LEU A 1 227 ? 16.731 -2.845 -4.814 1.00 93.88 227 LEU A CA 1
ATOM 1739 C C . LEU A 1 227 ? 15.204 -2.858 -4.695 1.00 93.88 227 LEU A C 1
ATOM 1741 O O . LEU A 1 227 ? 14.575 -1.818 -4.876 1.00 93.88 227 LEU A O 1
ATOM 1745 N N . LEU A 1 228 ? 14.630 -4.004 -4.323 1.00 95.50 228 LEU A N 1
ATOM 1746 C CA . LEU A 1 228 ? 13.253 -4.137 -3.843 1.00 95.50 228 LEU A CA 1
ATOM 1747 C C . LEU A 1 228 ? 13.258 -4.906 -2.517 1.00 95.50 228 LEU A C 1
ATOM 1749 O O . LEU A 1 228 ? 13.889 -5.958 -2.397 1.00 95.50 228 LEU A O 1
ATOM 1753 N N . CYS A 1 229 ? 12.539 -4.407 -1.521 1.00 94.81 229 CYS A N 1
ATOM 1754 C CA . CYS A 1 229 ? 12.378 -5.076 -0.237 1.00 94.81 229 CYS A CA 1
ATOM 1755 C C . CYS A 1 229 ? 11.007 -4.809 0.379 1.00 94.81 229 CYS A C 1
ATOM 1757 O O . CYS A 1 229 ? 10.392 -3.776 0.119 1.00 94.81 229 CYS A O 1
ATOM 1759 N N . THR A 1 230 ? 10.550 -5.742 1.207 1.00 95.06 230 THR A N 1
ATOM 1760 C CA . THR A 1 230 ? 9.456 -5.505 2.149 1.00 95.06 230 THR A CA 1
ATOM 1761 C C . THR A 1 230 ? 10.035 -4.967 3.446 1.00 95.06 230 THR A C 1
ATOM 1763 O O . THR A 1 230 ? 11.135 -5.357 3.842 1.00 95.06 230 THR A O 1
ATOM 1766 N N . TYR A 1 231 ? 9.301 -4.081 4.097 1.00 95.69 231 TYR A N 1
ATOM 1767 C CA . TYR A 1 231 ? 9.679 -3.418 5.332 1.00 95.69 231 TYR A CA 1
ATOM 1768 C C . TYR A 1 231 ? 8.526 -3.495 6.326 1.00 95.69 231 TYR A C 1
ATOM 1770 O O . TYR A 1 231 ? 7.403 -3.109 5.998 1.00 95.69 231 TYR A O 1
ATOM 1778 N N . ASP A 1 232 ? 8.815 -3.976 7.528 1.00 92.00 232 ASP A N 1
ATOM 1779 C CA . ASP A 1 232 ? 7.877 -4.057 8.644 1.00 92.00 232 ASP A CA 1
ATOM 1780 C C . ASP A 1 232 ? 8.613 -3.902 9.988 1.00 92.00 232 ASP A C 1
ATOM 1782 O O . ASP A 1 232 ? 9.789 -3.539 10.029 1.00 92.00 232 ASP A O 1
ATOM 1786 N N . ALA A 1 233 ? 7.926 -4.170 11.102 1.00 87.06 233 ALA A N 1
ATOM 1787 C CA . ALA A 1 233 ? 8.501 -4.063 12.444 1.00 87.06 233 ALA A CA 1
ATOM 1788 C C . ALA A 1 233 ? 9.684 -5.021 12.715 1.00 87.06 233 ALA A C 1
ATOM 1790 O O . ALA A 1 233 ? 10.482 -4.760 13.613 1.00 87.06 233 ALA A O 1
ATOM 1791 N N . SER A 1 234 ? 9.803 -6.123 11.967 1.00 86.06 234 SER A N 1
ATOM 1792 C CA . SER A 1 234 ? 10.932 -7.063 12.044 1.00 86.06 234 SER A CA 1
ATOM 1793 C C . SER A 1 234 ? 12.136 -6.616 11.206 1.00 86.06 234 SER A C 1
ATOM 1795 O O . SER A 1 234 ? 13.263 -7.055 11.447 1.00 86.06 234 SER A O 1
ATOM 1797 N N . GLY A 1 235 ? 11.907 -5.705 10.260 1.00 88.06 235 GLY A N 1
ATOM 1798 C CA . GLY A 1 235 ? 12.921 -5.027 9.475 1.00 88.06 235 GLY A CA 1
ATOM 1799 C C . GLY A 1 235 ? 12.726 -5.181 7.972 1.00 88.06 235 GLY A C 1
ATOM 1800 O O . GLY A 1 235 ? 11.616 -5.352 7.473 1.00 88.06 235 GLY A O 1
ATOM 1801 N N . ALA A 1 236 ? 13.828 -5.067 7.230 1.00 92.06 236 ALA A N 1
ATOM 1802 C CA . ALA A 1 236 ? 13.819 -5.115 5.774 1.00 92.06 236 ALA A CA 1
ATOM 1803 C C . ALA A 1 236 ? 14.178 -6.507 5.239 1.00 92.06 236 ALA A C 1
ATOM 1805 O O . ALA A 1 236 ? 15.263 -7.024 5.509 1.00 92.06 236 ALA A O 1
ATOM 1806 N N . ARG A 1 237 ? 13.323 -7.074 4.384 1.00 91.25 237 ARG A N 1
ATOM 1807 C CA . ARG A 1 237 ? 13.585 -8.322 3.655 1.00 91.25 237 ARG A CA 1
ATOM 1808 C C . ARG A 1 237 ? 13.690 -8.047 2.159 1.00 91.25 237 ARG A C 1
ATOM 1810 O O . ARG A 1 237 ? 12.723 -7.637 1.523 1.00 91.25 237 ARG A O 1
ATOM 1817 N N . ARG A 1 238 ? 14.873 -8.280 1.588 1.00 90.19 238 ARG A N 1
ATOM 1818 C CA . ARG A 1 238 ? 15.139 -8.066 0.157 1.00 90.19 238 ARG A CA 1
ATOM 1819 C C . ARG A 1 238 ? 14.550 -9.187 -0.697 1.00 90.19 238 ARG A C 1
ATOM 1821 O O . ARG A 1 238 ? 14.634 -10.359 -0.333 1.00 90.19 238 ARG A O 1
ATOM 1828 N N . PHE A 1 239 ? 14.017 -8.810 -1.851 1.00 84.69 239 PHE A N 1
ATOM 1829 C CA . PHE A 1 239 ? 13.700 -9.716 -2.951 1.00 84.69 239 PHE A CA 1
ATOM 1830 C C . PHE A 1 239 ? 14.883 -9.686 -3.911 1.00 84.69 239 PHE A C 1
ATOM 1832 O O . PHE A 1 239 ? 15.517 -8.641 -4.038 1.00 84.69 239 PHE A O 1
ATOM 1839 N N . GLY A 1 240 ? 15.225 -10.838 -4.499 1.00 72.12 240 GLY A N 1
ATOM 1840 C CA . GLY A 1 240 ? 16.486 -11.047 -5.221 1.00 72.12 240 GLY A CA 1
ATOM 1841 C C . GLY A 1 240 ? 16.876 -9.891 -6.146 1.00 72.12 240 GLY A C 1
ATOM 1842 O O . GLY A 1 240 ? 16.021 -9.186 -6.677 1.00 72.12 240 GLY A O 1
ATOM 1843 N N . GLU A 1 241 ? 18.171 -9.687 -6.343 1.00 71.88 241 GLU A N 1
ATOM 1844 C CA . GLU A 1 241 ? 18.661 -8.545 -7.114 1.00 71.88 241 GLU A CA 1
ATOM 1845 C C . GLU A 1 241 ? 18.318 -8.696 -8.602 1.00 71.88 241 GLU A C 1
ATOM 1847 O O . GLU A 1 241 ? 18.504 -9.761 -9.192 1.00 71.88 241 GLU A O 1
ATOM 1852 N N . GLN A 1 242 ? 17.812 -7.621 -9.212 1.00 80.25 242 GLN A N 1
ATOM 1853 C CA . GLN A 1 242 ? 17.679 -7.542 -10.664 1.00 80.25 242 GLN A CA 1
ATOM 1854 C C . GLN A 1 242 ? 19.049 -7.276 -11.298 1.00 80.25 242 GLN A C 1
ATOM 1856 O O . GLN A 1 242 ? 19.857 -8.172 -11.511 1.00 80.25 242 GLN A O 1
ATOM 1861 N N . SER A 1 243 ? 19.333 -6.022 -11.621 1.00 82.56 243 SER A N 1
ATOM 1862 C CA . SER A 1 243 ? 20.588 -5.605 -12.222 1.00 82.56 243 SER A CA 1
ATOM 1863 C C . SER A 1 243 ? 21.014 -4.315 -11.559 1.00 82.56 243 SER A C 1
ATOM 1865 O O . SER A 1 243 ? 20.178 -3.437 -11.333 1.00 82.56 243 SER A O 1
ATOM 1867 N N . ARG A 1 244 ? 22.325 -4.154 -11.352 1.00 85.56 244 ARG A N 1
ATOM 1868 C CA . ARG A 1 244 ? 22.888 -2.937 -10.757 1.00 85.56 244 ARG A CA 1
ATOM 1869 C C . ARG A 1 244 ? 22.600 -1.655 -11.537 1.00 85.56 244 ARG A C 1
ATOM 1871 O O . ARG A 1 244 ? 22.713 -0.571 -10.989 1.00 85.56 244 ARG A O 1
ATOM 1878 N N . LYS A 1 245 ? 22.185 -1.781 -12.796 1.00 90.88 245 LYS A N 1
ATOM 1879 C CA . LYS A 1 245 ? 21.808 -0.655 -13.655 1.00 90.88 245 LYS A CA 1
ATOM 1880 C C . LYS A 1 245 ? 20.330 -0.270 -13.583 1.00 90.88 245 LYS A C 1
ATOM 1882 O O . LYS A 1 245 ? 19.883 0.606 -14.311 1.00 90.88 245 LYS A O 1
ATOM 1887 N N . THR A 1 246 ? 19.541 -0.995 -12.796 1.00 93.38 246 THR A N 1
ATOM 1888 C CA . THR A 1 246 ? 18.098 -0.765 -12.703 1.00 93.38 246 THR A CA 1
ATOM 1889 C C . THR A 1 246 ? 17.809 0.220 -11.581 1.00 93.38 246 THR A C 1
ATOM 1891 O O . THR A 1 246 ? 18.374 0.098 -10.496 1.00 93.38 246 THR A O 1
ATOM 1894 N N . VAL A 1 247 ? 16.910 1.167 -11.817 1.00 94.69 247 VAL A N 1
ATOM 1895 C CA . VAL A 1 247 ? 16.378 2.052 -10.780 1.00 94.69 247 VAL A CA 1
ATOM 1896 C C . VAL A 1 247 ? 14.878 1.830 -10.714 1.00 94.69 247 VAL A C 1
ATOM 1898 O O . VAL A 1 247 ? 14.173 2.039 -11.698 1.00 94.69 247 VAL A O 1
ATOM 1901 N N . PHE A 1 248 ? 14.388 1.364 -9.569 1.00 95.75 248 PHE A N 1
ATOM 1902 C CA . PHE A 1 248 ? 12.954 1.239 -9.343 1.00 95.75 248 PHE A CA 1
ATOM 1903 C C . PHE A 1 248 ? 12.371 2.547 -8.822 1.00 95.75 248 PHE A C 1
ATOM 1905 O O . PHE A 1 248 ? 12.935 3.193 -7.942 1.00 95.75 248 PHE A O 1
ATOM 1912 N N . GLU A 1 249 ? 11.219 2.916 -9.365 1.00 94.81 249 GLU A N 1
ATOM 1913 C CA . GLU A 1 249 ? 10.564 4.199 -9.121 1.00 94.81 249 GLU A CA 1
ATOM 1914 C C . GLU A 1 249 ? 9.221 4.017 -8.417 1.00 94.81 249 GLU A C 1
ATOM 1916 O O . GLU A 1 249 ? 8.848 4.857 -7.604 1.00 94.81 249 GLU A O 1
ATOM 1921 N N . ARG A 1 250 ? 8.493 2.926 -8.689 1.00 96.00 250 ARG A N 1
ATOM 1922 C CA . ARG A 1 250 ? 7.205 2.608 -8.049 1.00 96.00 250 ARG A CA 1
ATOM 1923 C C . ARG A 1 250 ? 7.031 1.103 -7.913 1.00 96.00 250 ARG A C 1
ATOM 1925 O O . ARG A 1 250 ? 7.535 0.353 -8.744 1.00 96.00 250 ARG A O 1
ATOM 1932 N N . ALA A 1 251 ? 6.247 0.666 -6.934 1.00 96.75 251 ALA A N 1
ATOM 1933 C CA . ALA A 1 251 ? 5.777 -0.711 -6.854 1.00 96.75 251 ALA A CA 1
ATOM 1934 C C . ALA A 1 251 ? 4.379 -0.793 -6.235 1.00 96.75 251 ALA A C 1
ATOM 1936 O O . ALA A 1 251 ? 4.009 0.049 -5.414 1.00 96.75 251 ALA A O 1
ATOM 1937 N N . HIS A 1 252 ? 3.635 -1.832 -6.603 1.00 96.88 252 HIS A N 1
ATOM 1938 C CA . HIS A 1 252 ? 2.356 -2.185 -5.994 1.00 96.88 252 HIS A CA 1
ATOM 1939 C C . HIS A 1 252 ? 2.135 -3.699 -6.045 1.00 96.88 252 HIS A C 1
ATOM 1941 O O . HIS A 1 252 ? 2.464 -4.341 -7.046 1.00 96.88 252 HIS A O 1
ATOM 1947 N N . GLY A 1 253 ? 1.490 -4.242 -5.014 1.00 94.56 253 GLY A N 1
ATOM 1948 C CA . GLY A 1 253 ? 1.175 -5.666 -4.871 1.00 94.56 253 GLY A CA 1
ATOM 1949 C C . GLY A 1 253 ? 2.025 -6.347 -3.800 1.00 94.56 253 GLY A C 1
ATOM 1950 O O . GLY A 1 253 ? 2.720 -5.680 -3.033 1.00 94.56 253 GLY A O 1
ATOM 1951 N N . ASP A 1 254 ? 1.974 -7.675 -3.752 1.00 93.50 254 ASP A N 1
ATOM 1952 C CA . ASP A 1 254 ? 2.751 -8.485 -2.810 1.00 93.50 254 ASP A CA 1
ATOM 1953 C C . ASP A 1 254 ? 3.772 -9.328 -3.584 1.00 93.50 254 ASP A C 1
ATOM 1955 O O . ASP A 1 254 ? 3.380 -10.190 -4.366 1.00 93.50 254 ASP A O 1
ATOM 1959 N N . PRO A 1 255 ? 5.085 -9.129 -3.387 1.00 93.00 255 PRO A N 1
ATOM 1960 C CA . PRO A 1 255 ? 6.105 -9.924 -4.064 1.00 93.00 255 PRO A CA 1
ATOM 1961 C C . PRO A 1 255 ? 6.032 -11.440 -3.794 1.00 93.00 255 PRO A C 1
ATOM 1963 O O . PRO A 1 255 ? 6.642 -12.206 -4.539 1.00 93.00 255 PRO A O 1
ATOM 1966 N N . ASN A 1 256 ? 5.336 -11.887 -2.741 1.00 89.19 256 ASN A N 1
ATOM 1967 C CA . ASN A 1 256 ? 5.080 -13.306 -2.464 1.00 89.19 256 ASN A CA 1
ATOM 1968 C C . ASN A 1 256 ? 3.838 -13.853 -3.193 1.00 89.19 256 ASN A C 1
ATOM 1970 O O . ASN A 1 256 ? 3.725 -15.069 -3.319 1.00 89.19 256 ASN A O 1
ATOM 1974 N N . ASP A 1 257 ? 2.948 -12.983 -3.678 1.00 91.62 257 ASP A N 1
ATOM 1975 C CA . ASP A 1 257 ? 1.853 -13.302 -4.604 1.00 91.62 257 ASP A CA 1
ATOM 1976 C C . ASP A 1 257 ? 2.228 -12.754 -5.986 1.00 91.62 257 ASP A C 1
ATOM 1978 O O . ASP A 1 257 ? 3.061 -13.358 -6.663 1.00 91.62 257 ASP A O 1
ATOM 1982 N N . ILE A 1 258 ? 1.711 -11.578 -6.359 1.00 94.25 258 ILE A N 1
ATOM 1983 C CA . ILE A 1 258 ? 2.088 -10.830 -7.553 1.00 94.25 258 ILE A CA 1
ATOM 1984 C C . ILE A 1 258 ? 2.336 -9.366 -7.172 1.00 94.25 258 ILE A C 1
ATOM 1986 O O . ILE A 1 258 ? 1.478 -8.686 -6.601 1.00 94.25 258 ILE A O 1
ATOM 1990 N N . ALA A 1 259 ? 3.505 -8.852 -7.549 1.00 96.19 259 ALA A N 1
ATOM 1991 C CA . ALA A 1 259 ? 3.827 -7.433 -7.480 1.00 96.19 259 ALA A CA 1
ATOM 1992 C C . ALA A 1 259 ? 4.368 -6.930 -8.813 1.00 96.19 259 ALA A C 1
ATOM 1994 O O . ALA A 1 259 ? 5.185 -7.586 -9.464 1.00 96.19 259 ALA A O 1
ATOM 1995 N N . VAL A 1 260 ? 3.965 -5.716 -9.178 1.00 97.56 260 VAL A N 1
ATOM 1996 C CA . VAL A 1 260 ? 4.513 -5.003 -10.328 1.00 97.56 260 VAL A CA 1
ATOM 1997 C C . VAL A 1 260 ? 5.364 -3.846 -9.832 1.00 97.56 260 VAL A C 1
ATOM 1999 O O . VAL A 1 260 ? 4.957 -3.076 -8.961 1.00 97.56 260 VAL A O 1
ATOM 2002 N N . VAL A 1 261 ? 6.555 -3.725 -10.409 1.00 97.19 261 VAL A N 1
ATOM 2003 C CA . VAL A 1 261 ? 7.525 -2.677 -10.110 1.00 97.19 261 VAL A CA 1
ATOM 2004 C C . VAL A 1 261 ? 7.806 -1.909 -11.391 1.00 97.19 261 VAL A C 1
ATOM 2006 O O . VAL A 1 261 ? 8.194 -2.491 -12.399 1.00 97.19 261 VAL A O 1
ATOM 2009 N N . ALA A 1 262 ? 7.612 -0.601 -11.362 1.00 96.25 262 ALA A N 1
ATOM 2010 C CA . ALA A 1 262 ? 8.013 0.292 -12.432 1.00 96.25 262 ALA A CA 1
ATOM 2011 C C . ALA A 1 262 ? 9.437 0.783 -12.187 1.00 96.25 262 ALA A C 1
ATOM 2013 O O . ALA A 1 262 ? 9.799 1.149 -11.065 1.00 96.25 262 ALA A O 1
ATOM 2014 N N . GLY A 1 263 ? 10.238 0.830 -13.241 1.00 94.31 263 GLY A N 1
ATOM 2015 C CA . GLY A 1 263 ? 11.581 1.376 -13.164 1.00 94.31 263 GLY A CA 1
ATOM 2016 C C . GLY A 1 263 ? 12.195 1.620 -14.526 1.00 94.31 263 GLY A C 1
ATOM 2017 O O . GLY A 1 263 ? 11.581 1.395 -15.567 1.00 94.31 263 GLY A O 1
ATOM 2018 N N . SER A 1 264 ? 13.440 2.054 -14.509 1.00 92.00 264 SER A N 1
ATOM 2019 C CA . SER A 1 264 ? 14.235 2.361 -15.691 1.00 92.00 264 SER A CA 1
ATOM 2020 C C . SER A 1 264 ? 15.565 1.604 -15.645 1.00 92.00 264 SER A C 1
ATOM 2022 O O . SER A 1 264 ? 16.000 1.112 -14.598 1.00 92.00 264 SER A O 1
ATOM 2024 N N . ARG A 1 265 ? 16.192 1.437 -16.813 1.00 90.06 265 ARG A N 1
ATOM 2025 C CA . ARG A 1 265 ? 17.516 0.820 -16.959 1.00 90.06 265 ARG A CA 1
ATOM 2026 C C . ARG A 1 265 ? 18.274 1.532 -18.069 1.00 90.06 265 ARG A C 1
ATOM 2028 O O . ARG A 1 265 ? 17.956 1.304 -19.234 1.00 90.06 265 ARG A O 1
ATOM 2035 N N . ASP A 1 266 ? 19.295 2.312 -17.725 1.00 81.56 266 ASP A N 1
ATOM 2036 C CA . ASP A 1 266 ? 20.055 3.132 -18.686 1.00 81.56 266 ASP A CA 1
ATOM 2037 C C . ASP A 1 266 ? 19.103 3.873 -19.673 1.00 81.56 266 ASP A C 1
ATOM 2039 O O . ASP A 1 266 ? 17.967 4.188 -19.317 1.00 81.56 266 ASP A O 1
ATOM 2043 N N . ASP A 1 267 ? 19.516 4.092 -20.926 1.00 74.12 267 ASP A N 1
ATOM 2044 C CA . ASP A 1 267 ? 18.718 4.696 -22.014 1.00 74.12 267 ASP A CA 1
ATOM 2045 C C . ASP A 1 267 ? 17.547 3.814 -22.520 1.00 74.12 267 ASP A C 1
ATOM 2047 O O . ASP A 1 267 ? 17.065 3.969 -23.646 1.00 74.12 267 ASP A O 1
ATOM 2051 N N . SER A 1 268 ? 17.085 2.845 -21.724 1.00 78.81 268 SER A N 1
ATOM 2052 C CA . SER A 1 268 ? 15.918 2.031 -22.079 1.00 78.81 268 SER A CA 1
ATOM 2053 C C . SER A 1 268 ? 14.621 2.802 -21.816 1.00 78.81 268 SER A C 1
ATOM 2055 O O . SER A 1 268 ? 14.546 3.579 -20.862 1.00 78.81 268 SER A O 1
ATOM 2057 N N . PRO A 1 269 ? 13.548 2.546 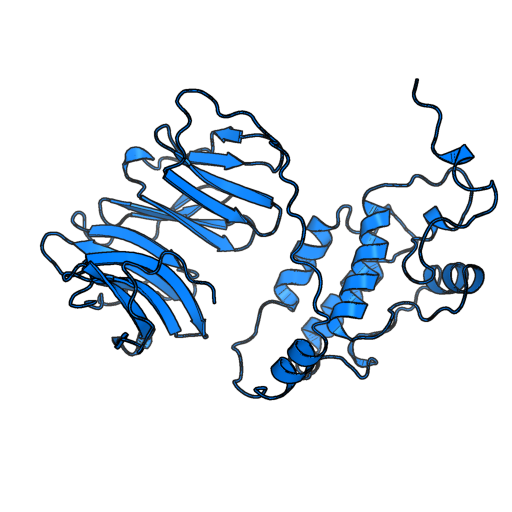-22.591 1.00 83.94 269 PRO A N 1
ATOM 2058 C CA . PRO A 1 269 ? 12.214 2.990 -22.198 1.00 83.94 269 PRO A CA 1
ATOM 2059 C C . PRO A 1 269 ? 11.859 2.449 -20.808 1.00 83.94 269 PRO A C 1
ATOM 2061 O O . PRO A 1 269 ? 12.398 1.423 -20.386 1.00 83.94 269 PRO A O 1
ATOM 2064 N N . ALA A 1 270 ? 10.920 3.108 -20.123 1.00 92.38 270 ALA A N 1
ATOM 2065 C CA . ALA A 1 270 ? 10.425 2.638 -18.834 1.00 92.38 270 ALA A CA 1
ATOM 2066 C C . ALA A 1 270 ? 10.008 1.158 -18.905 1.00 92.38 270 ALA A C 1
ATOM 2068 O O . ALA A 1 270 ? 9.430 0.698 -19.894 1.00 92.38 270 ALA A O 1
ATOM 2069 N N . LEU A 1 271 ? 10.323 0.416 -17.849 1.00 94.19 271 LEU A N 1
ATOM 2070 C CA . LEU A 1 271 ? 10.117 -1.019 -17.737 1.00 94.19 271 LEU A CA 1
ATOM 2071 C C . LEU A 1 271 ? 9.142 -1.324 -16.601 1.00 94.19 271 LEU A C 1
ATOM 2073 O O . LEU A 1 271 ? 9.185 -0.713 -15.532 1.00 94.19 271 LEU A O 1
ATOM 2077 N N . LEU A 1 272 ? 8.300 -2.324 -16.832 1.00 96.00 272 LEU A N 1
ATOM 2078 C CA . LEU A 1 272 ? 7.438 -2.945 -15.840 1.00 96.00 272 LEU A CA 1
ATOM 2079 C C . LEU A 1 272 ? 8.005 -4.325 -15.523 1.00 96.00 272 LEU A C 1
ATOM 2081 O O . LEU A 1 272 ? 8.011 -5.234 -16.351 1.00 96.00 272 LEU A O 1
ATOM 2085 N N . PHE A 1 273 ? 8.519 -4.468 -14.316 1.00 95.31 273 PHE A N 1
ATOM 2086 C CA . PHE A 1 273 ? 8.993 -5.723 -13.767 1.00 95.31 273 PHE A CA 1
ATOM 2087 C C . PHE A 1 273 ? 7.840 -6.392 -13.027 1.00 95.31 273 PHE A C 1
ATOM 2089 O O . PHE A 1 273 ? 7.028 -5.715 -12.399 1.00 95.31 273 PHE A O 1
ATOM 2096 N N . CYS A 1 274 ? 7.782 -7.718 -13.069 1.00 95.75 274 CYS A N 1
ATOM 2097 C CA . CYS A 1 274 ? 6.848 -8.491 -12.262 1.00 95.75 274 CYS A CA 1
ATOM 2098 C C . CYS A 1 274 ? 7.628 -9.425 -11.342 1.00 95.75 274 CYS A C 1
ATOM 2100 O O . CYS A 1 274 ? 8.563 -10.093 -11.791 1.00 95.75 274 CYS A O 1
ATOM 2102 N N . VAL A 1 275 ? 7.221 -9.481 -10.078 1.00 94.50 275 VAL A N 1
ATOM 2103 C CA . VAL A 1 275 ? 7.622 -10.510 -9.121 1.00 94.50 275 VAL A CA 1
ATOM 2104 C C . VAL A 1 275 ? 6.409 -11.390 -8.871 1.00 94.50 275 VAL A C 1
ATOM 2106 O O . VAL A 1 275 ? 5.348 -10.865 -8.549 1.00 94.50 275 VAL A O 1
ATOM 2109 N N . ILE A 1 276 ? 6.569 -12.701 -9.025 1.00 91.81 276 ILE A N 1
ATOM 2110 C CA . ILE A 1 276 ? 5.561 -13.697 -8.666 1.00 91.81 276 ILE A CA 1
ATOM 2111 C C . ILE A 1 276 ? 6.180 -14.740 -7.744 1.00 91.81 276 ILE A C 1
ATOM 2113 O O . ILE A 1 276 ? 7.219 -15.316 -8.079 1.00 91.81 276 ILE A O 1
ATOM 2117 N N . ALA A 1 277 ? 5.585 -14.965 -6.571 1.00 88.25 277 ALA A N 1
ATOM 2118 C CA . ALA A 1 277 ? 6.100 -15.907 -5.571 1.00 88.25 277 ALA A CA 1
ATOM 2119 C C . ALA A 1 277 ? 7.620 -15.758 -5.315 1.00 88.25 277 ALA A C 1
ATOM 2121 O O . ALA A 1 277 ? 8.382 -16.729 -5.289 1.00 88.25 277 ALA A O 1
ATOM 2122 N N . GLY A 1 278 ? 8.088 -14.511 -5.201 1.00 87.62 278 GLY A N 1
ATOM 2123 C CA . GLY A 1 278 ? 9.489 -14.149 -4.980 1.00 87.62 278 GLY A CA 1
ATOM 2124 C C . GLY A 1 278 ? 10.412 -14.286 -6.198 1.00 87.62 278 GLY A C 1
ATOM 2125 O O . GLY A 1 278 ? 11.615 -14.050 -6.075 1.00 87.62 278 GLY A O 1
ATOM 2126 N N . ARG A 1 279 ? 9.889 -14.656 -7.373 1.00 90.12 279 ARG A N 1
ATOM 2127 C CA . ARG A 1 279 ? 10.655 -14.829 -8.613 1.00 90.12 279 ARG A CA 1
ATOM 2128 C C . ARG A 1 279 ? 10.349 -13.723 -9.605 1.00 90.12 279 ARG A C 1
ATOM 2130 O O . ARG A 1 279 ? 9.197 -13.383 -9.849 1.00 90.12 279 ARG A O 1
ATOM 2137 N N . TRP A 1 280 ? 11.393 -13.195 -10.222 1.00 92.69 280 TRP A N 1
ATOM 2138 C CA . TRP A 1 280 ? 11.249 -12.172 -11.243 1.00 92.69 280 TRP A CA 1
ATOM 2139 C C . TRP A 1 280 ? 10.888 -12.766 -12.602 1.00 92.69 280 TRP A C 1
ATOM 2141 O O . TRP A 1 280 ? 11.520 -13.721 -13.056 1.00 92.69 280 TRP A O 1
ATOM 2151 N N . LEU A 1 281 ? 9.926 -12.147 -13.277 1.00 92.06 281 LEU A N 1
ATOM 2152 C CA . LEU A 1 281 ? 9.638 -12.398 -14.685 1.00 92.06 281 LEU A CA 1
ATOM 2153 C C . LEU A 1 281 ? 10.472 -11.486 -15.590 1.00 92.06 281 LEU A C 1
ATOM 2155 O O . LEU A 1 281 ? 11.111 -10.526 -15.144 1.00 92.06 281 LEU A O 1
ATOM 2159 N N . LYS A 1 282 ? 10.453 -11.781 -16.893 1.00 91.12 282 LYS A N 1
ATOM 2160 C CA . LYS A 1 282 ? 11.078 -10.914 -17.892 1.00 91.12 282 LYS A CA 1
ATOM 2161 C C . LYS A 1 282 ? 10.378 -9.541 -17.892 1.00 91.12 282 LYS A C 1
ATOM 2163 O O . LYS A 1 282 ? 9.151 -9.509 -17.942 1.00 91.12 282 LYS A O 1
ATOM 2168 N N . PRO A 1 283 ? 11.121 -8.417 -17.844 1.00 92.56 283 PRO A N 1
ATOM 2169 C CA . PRO A 1 283 ? 10.506 -7.093 -17.804 1.00 92.56 283 PRO A CA 1
ATOM 2170 C C . PRO A 1 283 ? 9.780 -6.747 -19.105 1.00 92.56 283 PRO A C 1
ATOM 2172 O O . PRO A 1 283 ? 10.275 -7.036 -20.200 1.00 92.56 283 PRO A O 1
ATOM 2175 N N . ALA A 1 284 ? 8.654 -6.051 -18.978 1.00 93.06 284 ALA A N 1
ATOM 2176 C CA . ALA A 1 284 ? 7.903 -5.494 -20.087 1.00 93.06 284 ALA A CA 1
ATOM 2177 C C . ALA A 1 284 ? 8.304 -4.053 -20.371 1.00 93.06 284 ALA A C 1
ATOM 2179 O O . ALA A 1 284 ? 8.331 -3.224 -19.468 1.00 93.06 284 ALA A O 1
ATOM 2180 N N . ALA A 1 285 ? 8.592 -3.737 -21.632 1.00 92.00 285 ALA A N 1
ATOM 2181 C CA . ALA A 1 285 ? 8.796 -2.355 -22.037 1.00 92.00 285 ALA A CA 1
ATOM 2182 C C . ALA A 1 285 ? 7.454 -1.620 -22.072 1.00 92.00 285 ALA A C 1
ATOM 2184 O O . ALA A 1 285 ? 6.478 -2.127 -22.623 1.00 92.00 285 ALA A O 1
ATOM 2185 N N . LEU A 1 286 ? 7.437 -0.401 -21.543 1.00 92.06 286 LEU A N 1
ATOM 2186 C CA . LEU A 1 286 ? 6.328 0.531 -21.658 1.00 92.06 286 LEU A CA 1
ATOM 2187 C C . LEU A 1 286 ? 6.743 1.657 -22.620 1.00 92.06 286 LEU A C 1
ATOM 2189 O O . LEU A 1 286 ? 7.230 2.709 -22.195 1.00 92.06 286 LEU A O 1
ATOM 2193 N N . PRO A 1 287 ? 6.623 1.441 -23.942 1.00 86.12 287 PRO A N 1
ATOM 2194 C CA . PRO A 1 287 ? 7.143 2.377 -24.923 1.00 86.12 287 PRO A CA 1
ATOM 2195 C C . PRO A 1 287 ? 6.469 3.743 -24.793 1.00 86.12 287 PRO A C 1
ATOM 2197 O O . PRO A 1 287 ? 5.279 3.868 -24.486 1.00 86.12 287 PRO A O 1
ATOM 2200 N N . LYS A 1 288 ? 7.251 4.785 -25.078 1.00 89.50 288 LYS A N 1
ATOM 2201 C CA . LYS A 1 288 ? 6.849 6.193 -24.992 1.00 89.50 288 LYS A CA 1
ATOM 2202 C C . LYS A 1 288 ? 6.547 6.694 -23.578 1.00 89.50 288 LYS A C 1
ATOM 2204 O O . LYS A 1 288 ? 6.257 7.874 -23.459 1.00 89.50 288 LYS A O 1
ATOM 2209 N N . ALA A 1 289 ? 6.597 5.882 -22.522 1.00 92.56 289 ALA A N 1
ATOM 2210 C CA . ALA A 1 289 ? 6.520 6.405 -21.160 1.00 92.56 289 ALA A CA 1
ATOM 2211 C C . ALA A 1 289 ? 7.841 7.103 -20.795 1.00 92.56 289 ALA A C 1
ATOM 2213 O O . ALA A 1 289 ? 8.913 6.537 -20.997 1.00 92.56 289 ALA A O 1
ATOM 2214 N N . ALA A 1 290 ? 7.749 8.333 -20.290 1.00 90.19 290 ALA A N 1
ATOM 2215 C CA . ALA A 1 290 ? 8.896 9.111 -19.821 1.00 90.19 290 ALA A CA 1
ATOM 2216 C C . ALA A 1 290 ? 9.060 9.015 -18.303 1.00 90.19 290 ALA A C 1
ATOM 2218 O O . ALA A 1 290 ? 10.173 8.957 -17.800 1.00 90.19 290 ALA A O 1
ATOM 2219 N N . ASN A 1 291 ? 7.942 9.020 -17.576 1.00 89.88 291 ASN A N 1
ATOM 2220 C CA . ASN A 1 291 ? 7.914 8.894 -16.126 1.00 89.88 291 ASN A CA 1
ATOM 2221 C C . ASN A 1 291 ? 6.639 8.159 -15.708 1.00 89.88 291 ASN A C 1
ATOM 2223 O O .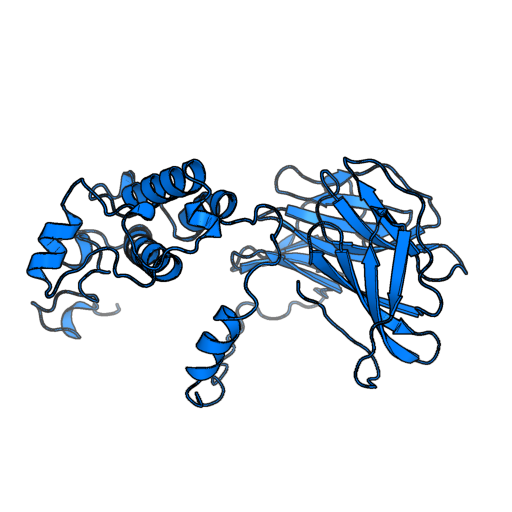 ASN A 1 291 ? 5.565 8.445 -16.249 1.00 89.88 291 ASN A O 1
ATOM 2227 N N . ILE A 1 292 ? 6.767 7.239 -14.753 1.00 94.69 292 ILE A N 1
ATOM 2228 C CA . ILE A 1 292 ? 5.642 6.530 -14.143 1.00 94.69 292 ILE A CA 1
ATOM 2229 C C . ILE A 1 292 ? 5.369 7.158 -12.777 1.00 94.69 292 ILE A C 1
ATOM 2231 O O . ILE A 1 292 ? 6.180 7.076 -11.858 1.00 94.69 292 ILE A O 1
ATOM 2235 N N . THR A 1 293 ? 4.203 7.782 -12.641 1.00 93.88 293 THR A N 1
ATOM 2236 C CA . THR A 1 293 ? 3.823 8.513 -11.427 1.00 93.88 293 THR A CA 1
ATOM 2237 C C . THR A 1 293 ? 3.084 7.632 -10.435 1.00 93.88 293 THR A C 1
ATOM 2239 O O . THR A 1 293 ? 3.288 7.786 -9.230 1.00 93.88 293 THR A O 1
ATOM 2242 N N . ALA A 1 294 ? 2.260 6.701 -10.923 1.00 94.31 294 ALA A N 1
ATOM 2243 C CA . ALA A 1 294 ? 1.469 5.814 -10.086 1.00 94.31 294 ALA A CA 1
ATOM 2244 C C . ALA A 1 294 ? 1.258 4.444 -10.729 1.00 94.31 294 ALA A C 1
ATOM 2246 O O . ALA A 1 294 ? 1.290 4.278 -11.954 1.00 94.31 294 ALA A O 1
ATOM 2247 N N . LEU A 1 295 ? 1.047 3.467 -9.855 1.00 96.25 295 LEU A N 1
ATOM 2248 C CA . LEU A 1 295 ? 0.828 2.076 -10.193 1.00 96.25 295 LEU A CA 1
ATOM 2249 C C . LEU A 1 295 ? -0.157 1.497 -9.171 1.00 96.25 295 LEU A C 1
ATOM 2251 O O . LEU A 1 295 ? 0.096 1.595 -7.974 1.00 96.25 295 LEU A O 1
ATOM 2255 N N . ALA A 1 296 ? -1.269 0.928 -9.634 1.00 95.31 296 ALA A N 1
ATOM 2256 C CA . ALA A 1 296 ? -2.327 0.393 -8.773 1.00 95.31 296 ALA A CA 1
ATOM 2257 C C . ALA A 1 296 ? -2.871 -0.919 -9.344 1.00 95.31 296 ALA A C 1
ATOM 2259 O O . ALA A 1 296 ? -3.101 -1.003 -10.549 1.00 95.31 296 ALA A O 1
ATOM 2260 N N . ARG A 1 297 ? -3.055 -1.945 -8.507 1.00 95.00 297 ARG A N 1
ATOM 2261 C CA . ARG A 1 297 ? -3.728 -3.197 -8.906 1.00 95.00 297 ARG A CA 1
ATOM 2262 C C . ARG A 1 297 ? -5.225 -2.903 -9.009 1.00 95.00 297 ARG A C 1
ATOM 2264 O O . ARG A 1 297 ? -5.772 -2.402 -8.043 1.00 95.00 297 ARG A O 1
ATOM 2271 N N . ILE A 1 298 ? -5.844 -3.172 -10.156 1.00 93.62 298 ILE A N 1
ATOM 2272 C CA . ILE A 1 298 ? -7.277 -2.911 -10.423 1.00 93.62 298 ILE A CA 1
ATOM 2273 C C . ILE A 1 298 ? -8.099 -4.196 -10.603 1.00 93.62 298 ILE A C 1
ATOM 2275 O O . ILE A 1 298 ? -9.320 -4.137 -10.700 1.00 93.62 298 ILE A O 1
ATOM 2279 N N . ALA A 1 299 ? -7.423 -5.340 -10.716 1.00 89.31 299 ALA A N 1
ATOM 2280 C CA . ALA A 1 299 ? -7.986 -6.686 -10.683 1.00 89.31 299 ALA A CA 1
ATOM 2281 C C . ALA A 1 299 ? -6.865 -7.679 -10.324 1.00 89.31 299 ALA A C 1
ATOM 2283 O O . ALA A 1 299 ? -5.692 -7.297 -10.264 1.00 89.31 299 ALA A O 1
ATOM 2284 N N . ASP A 1 300 ? -7.195 -8.958 -10.144 1.00 85.56 300 ASP A N 1
ATOM 2285 C CA . ASP A 1 300 ? -6.252 -9.995 -9.695 1.00 85.56 300 ASP A CA 1
ATOM 2286 C C . ASP A 1 300 ? -4.948 -10.012 -10.498 1.00 85.56 300 ASP A C 1
ATOM 2288 O O . ASP A 1 300 ? -3.859 -10.026 -9.936 1.00 85.56 300 ASP A O 1
ATOM 2292 N N . GLU A 1 301 ? -5.027 -9.926 -11.820 1.00 91.56 301 GLU A N 1
ATOM 2293 C CA . GLU A 1 301 ? -3.853 -9.983 -12.695 1.00 91.56 301 GLU A CA 1
ATOM 2294 C C . GLU A 1 301 ? -3.688 -8.711 -13.524 1.00 91.56 301 GLU A C 1
ATOM 2296 O O . GLU A 1 301 ? -3.125 -8.735 -14.621 1.00 91.56 301 GLU A O 1
ATOM 2301 N N . GLU A 1 302 ? -4.191 -7.581 -13.024 1.00 95.12 302 GLU A N 1
ATOM 2302 C CA . GLU A 1 302 ? -4.199 -6.346 -13.788 1.00 95.12 302 GLU A CA 1
ATOM 2303 C C . GLU A 1 302 ? -3.852 -5.110 -12.970 1.00 95.12 302 GLU A C 1
ATOM 2305 O O . GLU A 1 302 ? -4.371 -4.866 -11.883 1.00 95.12 302 GLU A O 1
ATOM 2310 N N . TRP A 1 303 ? -2.986 -4.289 -13.557 1.00 97.44 303 TRP A N 1
ATOM 2311 C CA . TRP A 1 303 ? -2.527 -3.040 -12.987 1.00 97.44 303 TRP A CA 1
ATOM 2312 C C . TRP A 1 303 ? -2.830 -1.880 -13.914 1.00 97.44 303 TRP A C 1
ATOM 2314 O O . TRP A 1 303 ? -2.681 -1.964 -15.133 1.00 97.44 303 TRP A O 1
ATOM 2324 N N . LEU A 1 304 ? -3.193 -0.762 -13.311 1.00 97.06 304 LEU A N 1
ATOM 2325 C CA . LEU A 1 304 ? -3.237 0.529 -13.955 1.00 97.06 304 LEU A CA 1
ATOM 2326 C C . LEU A 1 304 ? -1.891 1.220 -13.733 1.00 97.06 304 LEU A C 1
ATOM 2328 O O . LEU A 1 304 ? -1.400 1.325 -12.609 1.00 97.06 304 LEU A O 1
ATOM 2332 N N . VAL A 1 305 ? -1.285 1.673 -14.824 1.00 97.00 305 VAL A N 1
ATOM 2333 C CA . VAL A 1 305 ? -0.026 2.415 -14.839 1.00 97.00 305 VAL A CA 1
ATOM 2334 C C . VAL A 1 305 ? -0.311 3.799 -15.390 1.00 97.00 305 VAL A C 1
ATOM 2336 O O . VAL A 1 305 ? -0.844 3.934 -16.494 1.00 97.00 305 VAL A O 1
ATOM 2339 N N . THR A 1 306 ? 0.051 4.833 -14.637 1.00 96.75 306 THR A N 1
ATOM 2340 C CA . THR A 1 306 ? -0.133 6.218 -15.069 1.00 96.75 306 THR A CA 1
ATOM 2341 C C . THR A 1 306 ? 1.170 6.974 -15.094 1.00 96.75 306 THR A C 1
ATOM 2343 O O . THR A 1 306 ? 2.103 6.684 -14.342 1.00 96.75 306 THR A O 1
ATOM 2346 N N . GLY A 1 307 ? 1.204 8.019 -15.906 1.00 95.69 307 GLY A N 1
ATOM 2347 C CA . GLY A 1 307 ? 2.326 8.927 -15.869 1.00 95.69 307 GLY A CA 1
ATOM 2348 C C . GLY A 1 307 ? 2.297 9.956 -16.966 1.00 95.69 307 GLY A C 1
ATOM 2349 O O . GLY A 1 307 ? 1.237 10.422 -17.396 1.00 95.69 307 GLY A O 1
ATOM 2350 N N . ARG A 1 308 ? 3.503 10.306 -17.396 1.00 95.25 308 ARG A N 1
ATOM 2351 C CA . ARG A 1 308 ? 3.759 11.238 -18.483 1.00 95.25 308 ARG A CA 1
ATOM 2352 C C . ARG A 1 308 ? 4.557 10.539 -19.568 1.00 95.25 308 ARG A C 1
ATOM 2354 O O . ARG A 1 308 ? 5.472 9.766 -19.280 1.00 95.25 308 ARG A O 1
ATOM 2361 N N . ASP A 1 309 ? 4.200 10.793 -20.813 1.00 94.25 309 ASP A N 1
ATOM 2362 C CA . ASP A 1 309 ? 4.885 10.231 -21.963 1.00 94.25 309 ASP A CA 1
ATOM 2363 C C . ASP A 1 309 ? 6.018 11.138 -22.475 1.00 94.25 309 ASP A C 1
ATOM 2365 O O . ASP A 1 309 ? 6.224 12.248 -21.978 1.00 94.25 309 ASP A O 1
ATOM 2369 N N . LEU A 1 310 ? 6.795 10.648 -23.447 1.00 91.31 310 LEU A N 1
ATOM 2370 C CA . LEU A 1 310 ? 7.949 11.356 -24.022 1.00 91.31 310 LEU A CA 1
ATOM 2371 C C . LEU A 1 310 ? 7.562 12.645 -24.766 1.00 91.31 310 LEU A C 1
ATOM 2373 O O . LEU A 1 310 ? 8.424 13.488 -24.998 1.00 91.31 310 LEU A O 1
ATOM 2377 N N . GLN A 1 311 ? 6.289 12.813 -25.135 1.00 91.81 311 GLN A N 1
ATOM 2378 C CA . GLN A 1 311 ? 5.767 14.042 -25.745 1.00 91.81 311 GLN A CA 1
ATOM 2379 C C . GLN A 1 311 ? 5.286 15.036 -24.683 1.00 91.81 311 GLN A C 1
ATOM 2381 O O . GLN A 1 311 ? 4.974 16.187 -24.980 1.00 91.81 311 GLN A O 1
ATOM 2386 N N . GLY A 1 312 ? 5.275 14.609 -23.422 1.00 91.88 312 GLY A N 1
ATOM 2387 C CA . GLY A 1 312 ? 4.894 15.424 -22.295 1.00 91.88 312 GLY A CA 1
ATOM 2388 C C . GLY A 1 312 ? 3.394 15.438 -22.014 1.00 91.88 312 GLY A C 1
ATOM 2389 O O . GLY A 1 312 ? 2.983 16.286 -21.216 1.00 91.88 312 GLY A O 1
ATOM 2390 N N . GLU A 1 313 ? 2.621 14.530 -22.615 1.00 95.19 313 GLU A N 1
ATOM 2391 C CA . GLU A 1 313 ? 1.201 14.314 -22.332 1.00 95.19 313 GLU A CA 1
ATOM 2392 C C . GLU A 1 313 ? 1.020 13.240 -21.245 1.00 95.19 313 GLU A C 1
ATOM 2394 O O . GLU A 1 313 ? 1.860 12.358 -21.044 1.00 95.19 313 GLU A O 1
ATOM 2399 N N . GLY A 1 314 ? -0.082 13.326 -20.502 1.00 96.06 314 GLY A N 1
ATOM 2400 C CA . GLY A 1 314 ? -0.473 12.307 -19.539 1.00 96.06 314 GLY A CA 1
ATOM 2401 C C . GLY A 1 314 ? -0.942 11.040 -20.246 1.00 96.06 314 GLY A C 1
ATOM 2402 O O . GLY A 1 314 ? -1.690 11.113 -21.218 1.00 96.06 314 GLY A O 1
ATOM 2403 N N . PHE A 1 315 ? -0.544 9.876 -19.735 1.00 95.88 315 PHE A N 1
ATOM 2404 C CA . PHE A 1 315 ? -1.035 8.593 -20.230 1.00 95.88 315 PHE A CA 1
ATOM 2405 C C . PHE A 1 315 ? -1.566 7.717 -19.097 1.00 95.88 315 PHE A C 1
ATOM 2407 O O . PHE A 1 315 ? -1.128 7.815 -17.947 1.00 95.88 315 PHE A O 1
ATOM 2414 N N . VAL A 1 316 ? -2.468 6.814 -19.477 1.00 96.44 316 VAL A N 1
ATOM 2415 C CA . VAL A 1 316 ? -2.942 5.698 -18.661 1.00 96.44 316 VAL A CA 1
ATOM 2416 C C . VAL A 1 316 ? -2.795 4.417 -19.477 1.00 96.44 316 VAL A C 1
ATOM 2418 O O . VAL A 1 316 ? -3.118 4.396 -20.667 1.00 96.44 316 VAL A O 1
ATOM 2421 N N . ALA A 1 317 ? -2.300 3.351 -18.859 1.00 95.94 317 ALA A N 1
ATOM 2422 C CA . ALA A 1 317 ? -2.201 2.030 -19.464 1.00 95.94 317 ALA A CA 1
ATOM 2423 C C . ALA A 1 317 ? -2.681 0.942 -18.501 1.00 95.94 317 ALA A C 1
ATOM 2425 O O . ALA A 1 317 ? -2.474 1.044 -17.295 1.00 95.94 317 ALA A O 1
ATOM 2426 N N . ARG A 1 318 ? -3.294 -0.109 -19.046 1.00 95.94 318 ARG A N 1
ATOM 2427 C CA . ARG A 1 318 ? -3.502 -1.386 -18.354 1.00 95.94 318 ARG A CA 1
ATOM 2428 C C . ARG A 1 318 ? -2.288 -2.260 -18.600 1.00 95.94 318 ARG A C 1
ATOM 2430 O O . ARG A 1 318 ? -1.782 -2.295 -19.721 1.00 95.94 318 ARG A O 1
ATOM 2437 N N . TYR A 1 319 ? -1.844 -2.960 -17.572 1.00 97.12 319 TYR A N 1
ATOM 2438 C CA . TYR A 1 319 ? -0.757 -3.918 -17.638 1.00 97.12 319 TYR A CA 1
ATOM 2439 C C . TYR A 1 319 ? -1.191 -5.245 -17.029 1.00 97.12 319 TYR A C 1
ATOM 2441 O O . TYR A 1 319 ? -1.653 -5.285 -15.891 1.00 97.12 319 TYR A O 1
ATOM 2449 N N . ARG A 1 320 ? -1.012 -6.323 -17.794 1.00 95.94 320 ARG A N 1
ATOM 2450 C CA . ARG A 1 320 ? -1.286 -7.701 -17.384 1.00 95.94 320 ARG A CA 1
ATOM 2451 C C . ARG A 1 320 ? 0.030 -8.470 -17.344 1.00 95.94 320 ARG A C 1
ATOM 2453 O O . ARG A 1 320 ? 0.485 -8.926 -18.398 1.00 95.94 320 ARG A O 1
ATOM 2460 N N . PRO A 1 321 ? 0.681 -8.596 -16.174 1.00 94.50 321 PRO A N 1
ATOM 2461 C CA . PRO A 1 321 ? 2.030 -9.144 -16.085 1.00 94.50 321 PRO A CA 1
ATOM 2462 C C . PRO A 1 321 ? 2.151 -10.583 -16.583 1.00 94.50 321 PRO A C 1
ATOM 2464 O O . PRO A 1 321 ? 3.148 -10.905 -17.223 1.00 94.50 321 PRO A O 1
ATOM 2467 N N . LEU A 1 322 ? 1.146 -11.433 -16.343 1.00 92.12 322 LEU A N 1
ATOM 2468 C CA . LEU A 1 322 ? 1.196 -12.841 -16.758 1.00 92.12 322 LEU A CA 1
ATOM 2469 C C . LEU A 1 322 ? 1.026 -13.020 -18.273 1.00 92.12 322 LEU A C 1
ATOM 2471 O O . LEU A 1 322 ? 1.558 -13.967 -18.844 1.00 92.12 322 LEU A O 1
ATOM 2475 N N . MET A 1 323 ? 0.346 -12.074 -18.928 1.00 92.06 323 MET A N 1
ATOM 2476 C CA . MET A 1 323 ? 0.199 -12.027 -20.389 1.00 92.06 323 MET A CA 1
ATOM 2477 C C . MET A 1 323 ? 1.299 -11.206 -21.065 1.00 92.06 323 MET A C 1
ATOM 2479 O O . MET A 1 323 ? 1.380 -11.176 -22.291 1.00 92.06 323 MET A O 1
ATOM 2483 N N . TRP A 1 324 ? 2.128 -10.516 -20.276 1.00 90.75 324 TRP A N 1
ATOM 2484 C CA . TRP A 1 324 ? 3.128 -9.570 -20.759 1.00 90.75 324 TRP A CA 1
ATOM 2485 C C . TRP A 1 324 ? 2.532 -8.525 -21.728 1.00 90.75 324 TRP A C 1
ATOM 2487 O O . TRP A 1 324 ? 3.149 -8.093 -22.704 1.00 90.75 324 TRP A O 1
ATOM 2497 N N . GLU A 1 325 ? 1.305 -8.095 -21.441 1.00 90.94 325 GLU A N 1
ATOM 2498 C CA . GLU A 1 325 ? 0.545 -7.179 -22.287 1.00 90.94 325 GLU A CA 1
ATOM 2499 C C . GLU A 1 325 ? 0.420 -5.818 -21.603 1.00 90.94 325 GLU A C 1
ATOM 2501 O O . GLU A 1 325 ? 0.056 -5.733 -20.428 1.00 90.94 325 GLU A O 1
ATOM 2506 N N . SER A 1 326 ? 0.691 -4.742 -22.348 1.00 91.44 326 SER A N 1
ATOM 2507 C CA . SER A 1 326 ? 0.356 -3.383 -21.923 1.00 91.44 326 SER A CA 1
ATOM 2508 C C . SER A 1 326 ? -0.444 -2.666 -23.005 1.00 91.44 326 SER A C 1
ATOM 2510 O O . SER A 1 326 ? -0.057 -2.661 -24.174 1.00 91.44 326 SER A O 1
ATOM 2512 N N . ALA A 1 327 ? -1.557 -2.049 -22.614 1.00 92.19 327 ALA A N 1
ATOM 2513 C CA . ALA A 1 327 ? -2.460 -1.357 -23.524 1.00 92.19 327 ALA A CA 1
ATOM 2514 C C . ALA A 1 327 ? -2.798 0.029 -22.975 1.00 92.19 327 ALA A C 1
ATOM 2516 O O . ALA A 1 327 ? -3.296 0.160 -21.856 1.00 92.19 327 ALA A O 1
ATOM 2517 N N . ARG A 1 328 ? -2.535 1.083 -23.760 1.00 92.88 328 ARG A N 1
ATOM 2518 C CA . ARG A 1 328 ? -2.963 2.441 -23.399 1.00 92.88 328 ARG A CA 1
ATOM 2519 C C . ARG A 1 328 ? -4.485 2.539 -23.452 1.00 92.88 328 ARG A C 1
ATOM 2521 O O . ARG A 1 328 ? -5.107 2.042 -24.386 1.00 92.88 328 ARG A O 1
ATOM 2528 N N . ILE A 1 329 ? -5.061 3.217 -22.468 1.00 92.75 329 ILE A N 1
ATOM 2529 C CA . ILE A 1 329 ? -6.493 3.512 -22.420 1.00 92.75 329 ILE A CA 1
ATOM 2530 C C . ILE A 1 329 ? -6.707 4.923 -22.962 1.00 92.75 329 ILE A C 1
ATOM 2532 O O . ILE A 1 329 ? -5.905 5.822 -22.707 1.00 92.75 329 ILE A O 1
ATOM 2536 N N . GLN A 1 330 ? -7.798 5.133 -23.695 1.00 91.75 330 GLN A N 1
ATOM 2537 C CA . GLN A 1 330 ? -8.215 6.476 -24.074 1.00 91.75 330 GLN A CA 1
ATOM 2538 C C . GLN A 1 330 ? -8.626 7.261 -22.825 1.00 91.75 330 GLN A C 1
ATOM 2540 O O . GLN A 1 330 ? -9.480 6.827 -22.055 1.00 91.75 330 GLN A O 1
ATOM 2545 N N . CYS A 1 331 ? -8.020 8.427 -22.633 1.00 90.06 331 CYS A N 1
ATOM 2546 C CA . CYS A 1 331 ? -8.237 9.262 -21.464 1.00 90.06 331 CYS A CA 1
ATOM 2547 C C . CYS A 1 331 ? -8.237 10.753 -21.857 1.00 90.06 331 CYS A C 1
ATOM 2549 O O . CYS A 1 331 ? -7.750 11.100 -22.940 1.00 90.06 331 CYS A O 1
ATOM 2551 N N . PRO A 1 332 ? -8.812 11.647 -21.031 1.00 92.94 332 PRO A N 1
ATOM 2552 C CA . PRO A 1 332 ? -8.755 13.086 -21.275 1.00 92.94 332 PRO A CA 1
ATOM 2553 C C . PRO A 1 332 ? -7.323 13.588 -21.491 1.00 92.94 332 PRO A C 1
ATOM 2555 O O . PRO A 1 332 ? -6.391 13.154 -20.817 1.00 92.94 332 PRO A O 1
ATOM 2558 N N . LYS A 1 333 ? -7.141 14.544 -22.407 1.00 92.94 333 LYS A N 1
ATOM 2559 C CA . LYS A 1 333 ? -5.828 15.160 -22.620 1.00 92.94 333 LYS A CA 1
ATOM 2560 C C . LYS A 1 333 ? -5.464 16.043 -21.434 1.00 92.94 333 LYS A C 1
ATOM 2562 O O . LYS A 1 333 ? -6.070 17.088 -21.214 1.00 92.94 333 LYS A O 1
ATOM 2567 N N . VAL A 1 334 ? -4.451 15.620 -20.691 1.00 95.81 334 VAL A N 1
ATOM 2568 C CA . VAL A 1 334 ? -3.889 16.336 -19.542 1.00 95.81 334 VAL A CA 1
ATOM 2569 C C . VAL A 1 334 ? -2.366 16.309 -19.620 1.00 95.81 334 VAL A C 1
ATOM 2571 O O . VAL A 1 334 ? -1.788 15.515 -20.356 1.00 95.81 334 VAL A O 1
ATOM 2574 N N . ARG A 1 335 ? -1.688 17.161 -18.847 1.00 94.06 335 ARG A N 1
ATOM 2575 C CA . ARG A 1 335 ? -0.215 17.202 -18.812 1.00 94.06 335 ARG A CA 1
ATOM 2576 C C . ARG A 1 335 ? 0.404 15.968 -18.142 1.00 94.06 335 ARG A C 1
ATOM 2578 O O . ARG A 1 335 ? 1.505 15.566 -18.504 1.00 94.06 335 ARG A O 1
ATOM 2585 N N . ALA A 1 336 ? -0.263 15.425 -17.127 1.00 93.62 336 ALA A N 1
ATOM 2586 C CA . ALA A 1 336 ? 0.151 14.229 -16.404 1.00 93.62 336 ALA A CA 1
ATOM 2587 C C . ALA A 1 336 ? -1.022 13.692 -15.576 1.00 93.62 336 ALA A C 1
ATOM 2589 O O . ALA A 1 336 ? -1.827 14.469 -15.064 1.00 93.62 336 ALA A O 1
ATOM 2590 N N . TYR A 1 337 ? -1.058 12.378 -15.393 1.00 94.50 337 TYR A N 1
ATOM 2591 C CA . TYR A 1 337 ? -1.796 11.743 -14.304 1.00 94.50 337 TYR A CA 1
ATOM 2592 C C . TYR A 1 337 ? -0.846 11.589 -13.120 1.00 94.50 337 TYR A C 1
ATOM 2594 O O . TYR A 1 337 ? 0.301 11.193 -13.318 1.00 94.50 337 TYR A O 1
ATOM 2602 N N . LEU A 1 338 ? -1.275 11.951 -11.911 1.00 91.75 338 LEU A N 1
ATOM 2603 C CA . LEU A 1 338 ? -0.392 12.026 -10.733 1.00 91.75 338 LEU A CA 1
ATOM 2604 C C . LEU A 1 338 ? -0.656 10.933 -9.693 1.00 91.75 338 LEU A C 1
ATOM 2606 O O . LEU A 1 338 ? 0.137 10.774 -8.772 1.00 91.75 338 LEU A O 1
ATOM 2610 N N . GLY A 1 339 ? -1.754 10.197 -9.831 1.00 91.00 339 GLY A N 1
ATOM 2611 C CA . GLY A 1 339 ? -2.182 9.189 -8.876 1.00 91.00 339 GLY A CA 1
ATOM 2612 C C . GLY A 1 339 ? -3.087 8.164 -9.541 1.00 91.00 339 GLY A C 1
ATOM 2613 O O . GLY A 1 339 ? -3.708 8.443 -10.569 1.00 91.00 339 GLY A O 1
ATOM 2614 N N . ALA A 1 340 ? -3.154 6.990 -8.929 1.00 90.88 340 ALA A N 1
ATOM 2615 C CA . ALA A 1 340 ? -4.070 5.918 -9.272 1.00 90.88 340 ALA A CA 1
ATOM 2616 C C . ALA A 1 340 ? -4.509 5.233 -7.977 1.00 90.88 340 ALA A C 1
ATOM 2618 O O . ALA A 1 340 ? -3.727 5.143 -7.031 1.00 90.88 340 ALA A O 1
ATOM 2619 N N . ALA A 1 341 ? -5.748 4.763 -7.959 1.00 86.56 341 ALA A N 1
ATOM 2620 C CA . ALA A 1 341 ? -6.288 3.892 -6.930 1.00 86.56 341 ALA A CA 1
ATOM 2621 C C . ALA A 1 341 ? -7.011 2.751 -7.645 1.00 86.56 341 ALA A C 1
ATOM 2623 O O . ALA A 1 341 ? -7.606 2.975 -8.705 1.00 86.56 341 ALA A O 1
ATOM 2624 N N . GLY A 1 342 ? -6.881 1.552 -7.093 1.00 73.56 342 GLY A N 1
ATOM 2625 C CA . GLY A 1 342 ? -7.638 0.372 -7.483 1.00 73.56 342 GLY A CA 1
ATOM 2626 C C . GLY A 1 342 ? -8.552 -0.038 -6.352 1.00 73.56 342 GLY A C 1
ATOM 2627 O O . GLY A 1 342 ? -8.255 0.363 -5.201 1.00 73.56 342 GLY A O 1
#

pLDDT: mean 83.89, std 16.66, range [36.38, 97.56]

Foldseek 3Di:
DDDDPDPPDDVQDQPDDQLQFALLSLDPDPRDDAQLRVLLNVLQVVLCVQQVDGFQDDPDSVSSNVSLADLDTDFSLVGPRHDVQLNVVVVLSVQSRVLSSQSSYPDSVSHDRHNVSSCVSNCVSVPDDFDDPDDPPPVVVVVVPDDVDPDPPDDDDDLDDDDPQWAFQEWEDAPVQKIWTQTPVFIWIRPNRDIDHDDQQPDDSVQWQYWYDAHHQKIWIFFAQQWIWIQGPVGTDTQDTDGRQKTWHDKYYDLLAKIWTWTDGPPAAIWIWIRHNSDTDDIAHPPQQPDWQEWEAPGRQKIWTWWAGPVQWIWIWIARVVVSDIDTDDDDTDRTDRYDYD

Sequence (342 aa):
RPVGLGQTFGENAALGTPGYAAPEQLFPGESQIGAWTDVFSFACLVYLALTGEDYFQVDGPVEAIIASREPERRRLTDAGGLCPELKAQPDACAAIDHLLARATSNEIQARPQSARELAALLSPHLEEAPMSHAGGRRFQSLMLLSRQAEAPTWSWTLRQRPQSGFIAREVSWDGDGRCLALTTSGLWFWTGSEWQMAPTHGLDASRLRFVSRQAAGRWLLGGEEGLLCTYDASGARRFGEQSRKTVFERAHGDPNDIAVVAGSRDDSPALLFCVIAGRWLKPAALPKAANITALARIADEEWLVTGRDLQGEGFVARYRPLMWESARIQCPKVRAYLGAAG

Radius of gyration: 24.48 Å; chains: 1; bounding box: 60×42×64 Å